Protein 2Z7B (pdb70)

B-factor: mean 30.41, std 11.19, range [10.39, 82.64]

GO terms:
  GO:0042820 vitamin B6 catabolic process (P, IDA)
  GO:0030145 manganese ion binding (F, IDA)
  GO:0047431 3-hydroxy-2-methylpyridine-4,5-dicarboxylate 4-decarboxylase activity (F, IDA)

Secondary structure (DSSP, 8-state):
----HHHHHHHHHHHHHHHHTT---S-EEEEE-TT-TTEEEEE-SS-GGG--GGGEEEEETTS--S--S---TTHHHHHHHHHH-TT--EEEEE--TTTGGGGSSSS--------GGG-S------THHHH-S-S-----SHHHHHHHHHHHTTSSEE---S-EEEEESSHHHHHHHHHHHHHHHHHHHHHHTTS---PPPHHHHHHHTT--STHHHHHHHHHHHHHHHTT--

Foldseek 3Di:
DVVLLVQLQLQLLLLLLCVVLQQAQDKWKKFQPPVDLQKIKTFAPDGSLPDDSVRIFIAGLQGDGPDPGHHDLLSLLVSLLSVVPVQWGMKIWGAGVLCNVCQADPDFQAFQPLLLLQAGTAFEQDLCVPPNDPDPPGNRDNVSSNSQSVRCPPGQKYHHPGTIMGTHNDSLVRSVSSSVSSVRSNVVVVVVVVDDGDGDDNVSSVVSSPPCPPVSVVVSVVSSVVCVVVVSD

Organism: Mesorhizobium japonicum (strain LMG 29417 / CECT 9101 / MAFF 303099) (NCBI:txid266835)

InterPro domains:
  IPR001303 Class II aldolase/adducin N-terminal [PF00596] (7-186)
  IPR001303 Class II aldolase/adducin N-terminal [SM01007] (7-190)
  IPR036409 Class II aldolase/adducin N-terminal domain superfamily [G3DSA:3.40.225.10] (1-234)
  IPR036409 Class II aldolase/adducin N-terminal domain superfamily [SSF53639] (2-223)
  IPR050197 Aldolase class II family, sugar metabolism enzymes [PTHR22789] (2-210)

Sequence (233 aa):
SFTRRKVFEELVTATKILLNEGIDTFGHISARDPEDPASFFLAQKLAPSLITVDDIQRFNLDGETSDNRPSYLERYIHSEIYKTRPDVQCVLHTHSPAVLPYCFVDTPLRPVTHGAFIGESVPVYEIRDKHGDETDLFGGSPDVCADIAESLGSQTVVLARHGVVNVGKSVREVVFRAFYLEQEAAALTAGLKIGNVKYLSPGEIKTAGKLVGAQIDRGWNHWSQRLRQAGLA

CATH classification: 3.40.225.10

Solvent-accessible surface area: 11449 Å² total

Structure (mmCIF, N/CA/C/O backbone):
data_2Z7B
#
_entry.id   2Z7B
#
_cell.length_a   71.960
_cell.length_b   71.960
_cell.length_c   90.360
_cell.angle_alpha   90.00
_cell.angle_beta   90.00
_cell.angle_gamma   90.00
#
_symmetry.space_group_name_H-M   'I 4'
#
loop_
_entity.id
_entity.type
_entity.pdbx_description
1 polymer 'Mlr6791 protein'
2 non-polymer 'MANGANESE (II) ION'
3 water water
#
loop_
_atom_site.group_PDB
_atom_site.id
_atom_site.type_symbol
_atom_site.label_atom_id
_atom_site.label_alt_id
_atom_site.label_comp_id
_atom_site.label_asym_id
_atom_site.label_entity_id
_atom_site.label_seq_id
_atom_site.pdbx_PDB_ins_code
_atom_site.Cartn_x
_atom_site.Cartn_y
_atom_site.Cartn_z
_atom_site.occupancy
_atom_site.B_iso_or_equiv
_atom_site.auth_seq_id
_atom_site.auth_comp_id
_atom_site.auth_asym_id
_atom_site.auth_atom_id
_atom_site.pdbx_PDB_model_num
ATOM 1 N N . SER A 1 34 ? 8.682 36.761 47.550 1.00 51.19 -2 SER A N 1
ATOM 2 C CA . SER A 1 34 ? 9.908 36.677 46.706 1.00 50.96 -2 SER A CA 1
ATOM 3 C C . SER A 1 34 ? 10.414 35.240 46.639 1.00 50.94 -2 SER A C 1
ATOM 4 O O . SER A 1 34 ? 10.345 34.596 45.590 1.00 49.81 -2 SER A O 1
ATOM 7 N N . PHE A 1 35 ? 10.926 34.738 47.758 1.00 50.21 -1 PHE A N 1
ATOM 8 C CA . PHE A 1 35 ? 11.426 33.370 47.800 1.00 50.61 -1 PHE A CA 1
ATOM 9 C C . PHE A 1 35 ? 10.242 32.423 47.874 1.00 51.16 -1 PHE A C 1
ATOM 10 O O . PHE A 1 35 ? 10.324 31.268 47.457 1.00 50.30 -1 PHE A O 1
ATOM 18 N N . THR A 1 36 ? 9.137 32.926 48.412 1.00 52.54 0 THR A N 1
ATOM 19 C CA . THR A 1 36 ? 7.917 32.143 48.528 1.00 54.37 0 THR A CA 1
ATOM 20 C C . THR A 1 36 ? 7.355 31.913 47.130 1.00 54.68 0 THR A C 1
ATOM 21 O O . THR A 1 36 ? 7.017 30.788 46.761 1.00 54.59 0 THR A O 1
ATOM 33 N N . ARG A 1 38 ? 8.965 32.219 44.307 1.00 51.42 2 ARG A N 1
ATOM 34 C CA . ARG A 1 38 ? 9.943 31.478 43.521 1.00 49.54 2 ARG A CA 1
ATOM 35 C C . ARG A 1 38 ? 9.786 29.978 43.751 1.00 47.71 2 ARG A C 1
ATOM 36 O O . ARG A 1 38 ? 9.903 29.182 42.820 1.00 46.30 2 ARG A O 1
ATOM 44 N N . ARG A 1 39 ? 9.519 29.602 44.998 1.00 46.49 3 ARG A N 1
ATOM 45 C CA . ARG A 1 39 ? 9.339 28.199 45.355 1.00 45.97 3 ARG A CA 1
ATOM 46 C C . ARG A 1 39 ? 8.115 27.628 44.639 1.00 44.40 3 ARG A C 1
ATOM 47 O O . ARG A 1 39 ? 8.096 26.454 44.272 1.00 44.79 3 ARG A O 1
ATOM 55 N N . LYS A 1 40 ? 7.099 28.462 44.436 1.00 42.27 4 LYS A N 1
ATOM 56 C CA . LYS A 1 40 ? 5.878 28.037 43.757 1.00 40.32 4 LYS A CA 1
ATOM 57 C C . LYS A 1 40 ? 6.171 27.686 42.298 1.00 38.58 4 LYS A C 1
ATOM 58 O O . LYS A 1 40 ? 5.629 26.719 41.759 1.00 36.51 4 LYS A O 1
ATOM 64 N N . VAL A 1 41 ? 7.031 28.474 41.662 1.00 35.43 5 VAL A N 1
ATOM 65 C CA . VAL A 1 41 ? 7.397 28.230 40.272 1.00 32.11 5 VAL A CA 1
ATOM 66 C C . VAL A 1 41 ? 8.206 26.941 40.188 1.00 30.13 5 VAL A C 1
ATOM 67 O O . VAL A 1 41 ? 8.075 26.163 39.243 1.00 27.03 5 VAL A O 1
ATOM 71 N N . PHE A 1 42 ? 9.051 26.725 41.186 1.00 27.68 6 PHE A N 1
ATOM 72 C CA . PHE A 1 42 ? 9.871 25.528 41.229 1.00 28.32 6 PHE A CA 1
ATOM 73 C C . PHE A 1 42 ? 8.978 24.305 41.398 1.00 26.91 6 PHE A C 1
ATOM 74 O O . PHE A 1 42 ? 9.152 23.292 40.720 1.00 25.77 6 PHE A O 1
ATOM 82 N N . GLU A 1 43 ? 8.009 24.411 42.299 1.00 26.07 7 GLU A N 1
ATOM 83 C CA . GLU A 1 43 ? 7.095 23.310 42.549 1.00 27.26 7 GLU A CA 1
ATOM 84 C C . GLU A 1 43 ? 6.316 22.938 41.285 1.00 26.52 7 GLU A C 1
ATOM 85 O O . GLU A 1 43 ? 6.130 21.760 40.991 1.00 24.20 7 GLU A O 1
ATOM 91 N N . GLU A 1 44 ? 5.882 23.940 40.528 1.00 26.55 8 GLU A N 1
ATOM 92 C CA . GLU A 1 44 ? 5.133 23.680 39.303 1.00 27.31 8 GLU A CA 1
ATOM 93 C C . GLU A 1 44 ? 5.984 22.948 38.259 1.00 25.70 8 GLU A C 1
ATOM 94 O O . GLU A 1 44 ? 5.487 22.073 37.544 1.00 24.83 8 GLU A O 1
ATOM 100 N N . LEU A 1 45 ? 7.265 23.298 38.168 1.00 23.16 9 LEU A N 1
ATOM 101 C CA . LEU A 1 45 ? 8.154 22.637 37.216 1.00 21.35 9 LEU A CA 1
ATOM 102 C C . LEU A 1 45 ? 8.328 21.174 37.600 1.00 20.02 9 LEU A C 1
ATOM 103 O O . LEU A 1 45 ? 8.361 20.293 36.738 1.00 17.54 9 LEU A O 1
ATOM 108 N N . VAL A 1 46 ? 8.447 20.919 38.898 1.00 18.66 10 VAL A N 1
ATOM 109 C CA . VAL A 1 46 ? 8.610 19.555 39.375 1.00 20.46 10 VAL A CA 1
ATOM 110 C C . VAL A 1 46 ? 7.330 18.781 39.079 1.00 20.07 10 VAL A C 1
ATOM 111 O O . VAL A 1 46 ? 7.371 17.649 38.607 1.00 21.09 10 VAL A O 1
ATOM 115 N N . THR A 1 47 ? 6.191 19.398 39.360 1.00 19.22 11 THR A N 1
ATOM 116 C CA . THR A 1 47 ? 4.911 18.752 39.109 1.00 18.32 11 THR A CA 1
ATOM 117 C C . THR A 1 47 ? 4.759 18.448 37.631 1.00 18.07 11 THR A C 1
ATOM 118 O O . THR A 1 47 ? 4.386 17.336 37.257 1.00 16.81 11 THR A O 1
ATOM 122 N N . ALA A 1 48 ? 5.050 19.438 36.790 1.00 15.83 12 ALA A N 1
ATOM 123 C CA . ALA A 1 48 ? 4.940 19.258 35.349 1.00 15.26 12 ALA A CA 1
ATOM 124 C C . ALA A 1 48 ? 5.812 18.079 34.908 1.00 17.39 12 ALA A C 1
ATOM 125 O O . ALA A 1 48 ? 5.397 17.263 34.088 1.00 17.87 12 ALA A O 1
ATOM 127 N N . THR A 1 49 ? 7.016 17.984 35.462 1.00 17.25 13 THR A N 1
ATOM 128 C CA . THR A 1 49 ? 7.915 16.888 35.127 1.00 17.75 13 THR A CA 1
ATOM 129 C C . THR A 1 49 ? 7.277 15.544 35.503 1.00 17.97 13 THR A C 1
ATOM 130 O O . THR A 1 49 ? 7.281 14.600 34.708 1.00 17.35 13 THR A O 1
ATOM 134 N N . LYS A 1 50 ? 6.730 15.464 36.714 1.00 17.89 14 LYS A N 1
ATOM 135 C CA . LYS A 1 50 ? 6.072 14.243 37.182 1.00 18.46 14 LYS A CA 1
ATOM 136 C C . LYS A 1 50 ? 4.887 13.874 36.291 1.00 19.61 14 LYS A C 1
ATOM 137 O O . LYS A 1 50 ? 4.692 12.705 35.954 1.00 18.10 14 LYS A O 1
ATOM 143 N N . ILE A 1 51 ? 4.078 14.870 35.938 1.00 17.35 15 ILE A N 1
ATOM 144 C CA . ILE A 1 51 ? 2.928 14.645 35.072 1.00 18.71 15 ILE A CA 1
ATOM 145 C C . ILE A 1 51 ? 3.350 14.104 33.709 1.00 18.24 15 ILE A C 1
ATOM 146 O O . ILE A 1 51 ? 2.798 13.113 33.226 1.00 15.69 15 ILE A O 1
ATOM 151 N N . LEU A 1 52 ? 4.324 14.762 33.087 1.00 15.78 16 LEU A N 1
ATOM 152 C CA . LEU A 1 52 ? 4.794 14.343 31.771 1.00 16.91 16 LEU A CA 1
ATOM 153 C C . LEU A 1 52 ? 5.371 12.935 31.792 1.00 16.18 16 LEU A C 1
ATOM 154 O O . LEU A 1 52 ? 5.234 12.189 30.826 1.00 18.75 16 LEU A O 1
ATOM 159 N N . LEU A 1 53 ? 6.021 12.574 32.892 1.00 15.70 17 LEU A N 1
ATOM 160 C CA . LEU A 1 53 ? 6.580 11.239 33.024 1.00 17.71 17 LEU A CA 1
ATOM 161 C C . LEU A 1 53 ? 5.458 10.212 33.222 1.00 17.81 17 LEU A C 1
ATOM 162 O O . LEU A 1 53 ? 5.451 9.166 32.581 1.00 19.04 17 LEU A O 1
ATOM 167 N N . ASN A 1 54 ? 4.508 10.523 34.100 1.00 17.69 18 ASN A N 1
ATOM 168 C CA . ASN A 1 54 ? 3.400 9.612 34.387 1.00 19.59 18 ASN A CA 1
ATOM 169 C C . ASN A 1 54 ? 2.459 9.429 33.195 1.00 19.76 18 ASN A C 1
ATOM 170 O O . ASN A 1 54 ? 1.859 8.369 33.031 1.00 18.06 18 ASN A O 1
ATOM 175 N N . GLU A 1 55 ? 2.332 10.459 32.368 1.00 17.97 19 GLU A N 1
ATOM 176 C CA . GLU A 1 55 ? 1.460 10.378 31.204 1.00 17.91 19 GLU A CA 1
ATOM 177 C C . GLU A 1 55 ? 2.180 9.850 29.969 1.00 19.18 19 GLU A C 1
ATOM 178 O O . GLU A 1 55 ? 1.611 9.817 28.879 1.00 20.33 19 GLU A O 1
ATOM 184 N N . GLY A 1 56 ? 3.440 9.455 30.137 1.00 18.27 20 GLY A N 1
ATOM 185 C CA . GLY A 1 56 ? 4.193 8.895 29.027 1.00 20.39 20 GLY A CA 1
ATOM 186 C C . GLY A 1 56 ? 4.640 9.856 27.943 1.00 19.67 20 GLY A C 1
ATOM 187 O O . GLY A 1 56 ? 4.901 9.451 26.812 1.00 20.05 20 GLY A O 1
ATOM 188 N N . ILE A 1 57 ? 4.731 11.132 28.278 1.00 18.62 21 ILE A N 1
ATOM 189 C CA . ILE A 1 57 ? 5.162 12.126 27.307 1.00 21.54 21 ILE A CA 1
ATOM 190 C C . ILE A 1 57 ? 6.678 12.266 27.358 1.00 24.03 21 ILE A C 1
ATOM 191 O O . ILE A 1 57 ? 7.354 12.275 26.331 1.00 23.92 21 ILE A O 1
ATOM 204 N N . ASP A 1 59 ? 10.599 11.160 28.676 1.00 35.77 23 ASP A N 1
ATOM 205 C CA . ASP A 1 59 ? 11.446 9.988 28.852 1.00 38.92 23 ASP A CA 1
ATOM 206 C C . ASP A 1 59 ? 12.590 10.350 29.795 1.00 39.18 23 ASP A C 1
ATOM 207 O O . ASP A 1 59 ? 12.585 11.421 30.398 1.00 39.03 23 ASP A O 1
ATOM 212 N N . THR A 1 60 ? 13.571 9.460 29.917 1.00 39.70 24 THR A N 1
ATOM 213 C CA . THR A 1 60 ? 14.717 9.713 30.782 1.00 41.19 24 THR A CA 1
ATOM 214 C C . THR A 1 60 ? 15.373 11.006 30.310 1.00 40.49 24 THR A C 1
ATOM 215 O O . THR A 1 60 ? 15.892 11.782 31.107 1.00 39.50 24 THR A O 1
ATOM 219 N N . PHE A 1 61 ? 15.347 11.225 29.000 1.00 41.08 25 PHE A N 1
ATOM 220 C CA . PHE A 1 61 ? 15.923 12.425 28.422 1.00 41.14 25 PHE A CA 1
ATOM 221 C C . PHE A 1 61 ? 14.812 13.361 27.996 1.00 40.27 25 PHE A C 1
ATOM 222 O O . PHE A 1 61 ? 14.052 13.078 27.070 1.00 44.12 25 PHE A O 1
ATOM 230 N N . GLY A 1 62 ? 14.727 14.478 28.700 1.00 37.56 26 GLY A N 1
ATOM 231 C CA . GLY A 1 62 ? 13.719 15.477 28.429 1.00 32.91 26 GLY A CA 1
ATOM 232 C C . GLY A 1 62 ? 13.781 16.452 29.582 1.00 29.77 26 GLY A C 1
ATOM 233 O O . GLY A 1 62 ? 14.236 16.100 30.668 1.00 28.98 26 GLY A O 1
ATOM 234 N N . HIS A 1 63 ? 13.346 17.682 29.354 1.00 28.51 27 HIS A N 1
ATOM 235 C CA . HIS A 1 63 ? 13.368 18.674 30.410 1.00 26.82 27 HIS A CA 1
ATOM 236 C C . HIS A 1 63 ? 12.476 19.860 30.100 1.00 24.46 27 HIS A C 1
ATOM 237 O O . HIS A 1 63 ? 12.248 20.201 28.942 1.00 24.23 27 HIS A O 1
ATOM 244 N N . ILE A 1 64 ? 11.956 20.477 31.152 1.00 23.88 28 ILE A N 1
ATOM 245 C CA . ILE A 1 64 ? 11.074 21.618 30.998 1.00 22.02 28 ILE A CA 1
ATOM 246 C C . ILE A 1 64 ? 11.624 22.794 31.800 1.00 22.99 28 ILE A C 1
ATOM 247 O O . ILE A 1 64 ? 12.171 22.610 32.883 1.00 22.58 28 ILE A O 1
ATOM 252 N N . SER A 1 65 ? 11.485 23.996 31.251 1.00 23.72 29 SER A N 1
ATOM 253 C CA . SER A 1 65 ? 11.976 25.201 31.909 1.00 24.32 29 SER A CA 1
ATOM 254 C C . SER A 1 65 ? 10.890 26.256 32.003 1.00 24.73 29 SER A C 1
ATOM 255 O O . SER A 1 65 ? 9.835 26.144 31.378 1.00 23.83 29 SER A O 1
ATOM 258 N N . ALA A 1 66 ? 11.163 27.296 32.784 1.00 24.72 30 ALA A N 1
ATOM 259 C CA . ALA A 1 66 ? 10.216 28.383 32.948 1.00 25.79 30 ALA A CA 1
ATOM 260 C C . ALA A 1 66 ? 10.971 29.699 33.070 1.00 26.19 30 ALA A C 1
ATOM 261 O O . ALA A 1 66 ? 11.980 29.787 33.776 1.00 23.45 30 ALA A O 1
ATOM 263 N N . ARG A 1 67 ? 10.489 30.710 32.360 1.00 28.29 31 ARG A N 1
ATOM 264 C CA . ARG A 1 67 ? 11.104 32.025 32.413 1.00 30.63 31 ARG A CA 1
ATOM 265 C C . ARG A 1 67 ? 10.795 32.587 33.798 1.00 31.87 31 ARG A C 1
ATOM 266 O O . ARG A 1 67 ? 9.660 32.488 34.273 1.00 32.75 31 ARG A O 1
ATOM 274 N N . ASP A 1 68 ? 11.801 33.156 34.453 1.00 33.53 32 ASP A N 1
ATOM 275 C CA . ASP A 1 68 ? 11.591 33.737 35.775 1.00 35.12 32 ASP A CA 1
ATOM 276 C C . ASP A 1 68 ? 10.513 34.811 35.642 1.00 35.24 32 ASP A C 1
ATOM 277 O O . ASP A 1 68 ? 10.708 35.810 34.956 1.00 35.72 32 ASP A O 1
ATOM 282 N N . PRO A 1 69 ? 9.357 34.615 36.293 1.00 37.18 33 PRO A N 1
ATOM 283 C CA . PRO A 1 69 ? 8.264 35.588 36.223 1.00 38.96 33 PRO A CA 1
ATOM 284 C C . PRO A 1 69 ? 8.613 36.927 36.868 1.00 41.39 33 PRO A C 1
ATOM 285 O O . PRO A 1 69 ? 7.865 37.897 36.750 1.00 42.11 33 PRO A O 1
ATOM 289 N N . GLU A 1 70 ? 9.753 36.968 37.547 1.00 42.80 34 GLU A N 1
ATOM 290 C CA . GLU A 1 70 ? 10.212 38.174 38.219 1.00 44.93 34 GLU A CA 1
ATOM 291 C C . GLU A 1 70 ? 11.285 38.861 37.386 1.00 45.35 34 GLU A C 1
ATOM 292 O O . GLU A 1 70 ? 11.521 40.060 37.526 1.00 45.66 34 GLU A O 1
ATOM 298 N N . ASP A 1 71 ? 11.930 38.091 36.516 1.00 44.30 35 ASP A N 1
ATOM 299 C CA . ASP A 1 71 ? 12.985 38.617 35.663 1.00 43.69 35 ASP A CA 1
ATOM 300 C C . ASP A 1 71 ? 13.075 37.877 34.330 1.00 43.14 35 ASP A C 1
ATOM 301 O O . ASP A 1 71 ? 13.591 36.761 34.261 1.00 44.24 35 ASP A O 1
ATOM 306 N N . PRO A 1 72 ? 12.575 38.499 33.251 1.00 42.31 36 PRO A N 1
ATOM 307 C CA . PRO A 1 72 ? 12.580 37.932 31.899 1.00 40.83 36 PRO A CA 1
ATOM 308 C C . PRO A 1 72 ? 13.957 37.542 31.360 1.00 40.04 36 PRO A C 1
ATOM 309 O O . PRO A 1 72 ? 14.060 36.715 30.455 1.00 40.35 36 PRO A O 1
ATOM 313 N N . ALA A 1 73 ? 15.014 38.129 31.910 1.00 37.89 37 ALA A N 1
ATOM 314 C CA . ALA A 1 73 ? 16.365 37.817 31.455 1.00 37.04 37 ALA A CA 1
ATOM 315 C C . ALA A 1 73 ? 16.855 36.503 32.046 1.00 36.87 37 ALA A C 1
ATOM 316 O O . ALA A 1 73 ? 17.973 36.064 31.764 1.00 37.09 37 ALA A O 1
ATOM 318 N N . SER A 1 74 ? 16.014 35.875 32.862 1.00 35.19 38 SER A N 1
ATOM 319 C CA . SER A 1 74 ? 16.371 34.612 33.493 1.00 34.24 38 SER A CA 1
ATOM 320 C C . SER A 1 74 ? 15.301 33.539 33.335 1.00 30.74 38 SER A C 1
ATOM 321 O O . SER A 1 74 ? 14.122 33.834 33.137 1.00 28.38 38 SER A O 1
ATOM 324 N N . PHE A 1 75 ? 15.728 32.288 33.425 1.00 29.91 39 PHE A N 1
ATOM 325 C CA . PHE A 1 75 ? 14.803 31.169 33.339 1.00 30.09 39 PHE A CA 1
ATOM 326 C C . PHE A 1 75 ? 15.308 30.054 34.245 1.00 30.06 39 PHE A C 1
ATOM 327 O O . PHE A 1 75 ? 16.489 30.013 34.598 1.00 29.55 39 PHE A O 1
ATOM 335 N N . PHE A 1 76 ? 14.404 29.157 34.624 1.00 30.48 40 PHE A N 1
ATOM 336 C CA . PHE A 1 76 ? 14.740 28.058 35.518 1.00 29.70 40 PHE A CA 1
ATOM 337 C C . PHE A 1 76 ? 14.731 26.697 34.835 1.00 30.08 40 PHE A C 1
ATOM 338 O O . PHE A 1 76 ? 13.860 26.407 34.018 1.00 30.73 40 PHE A O 1
ATOM 346 N N . LEU A 1 77 ? 15.703 25.866 35.190 1.00 28.29 41 LEU A N 1
ATOM 347 C CA . LEU A 1 77 ? 15.847 24.542 34.602 1.00 28.64 41 LEU A CA 1
ATOM 348 C C . LEU A 1 77 ? 16.612 23.639 35.563 1.00 28.73 41 LEU A C 1
ATOM 349 O O . LEU A 1 77 ? 17.609 24.052 36.161 1.00 28.74 41 LEU A O 1
ATOM 354 N N . ALA A 1 78 ? 16.147 22.402 35.704 1.00 27.02 42 ALA A N 1
ATOM 355 C CA . ALA A 1 78 ? 16.781 21.448 36.601 1.00 25.20 42 ALA A CA 1
ATOM 356 C C . ALA A 1 78 ? 18.179 21.051 36.157 1.00 27.13 42 ALA A C 1
ATOM 357 O O . ALA A 1 78 ? 18.469 20.980 34.961 1.00 25.11 42 ALA A O 1
ATOM 359 N N . GLN A 1 79 ? 19.049 20.796 37.131 1.00 28.39 43 GLN A N 1
ATOM 360 C CA . GLN A 1 79 ? 20.408 20.364 36.832 1.00 31.84 43 GLN A CA 1
ATOM 361 C C . GLN A 1 79 ? 20.314 19.016 36.122 1.00 32.32 43 GLN A C 1
ATOM 362 O O . GLN A 1 79 ? 19.288 18.335 36.196 1.00 31.43 43 GLN A O 1
ATOM 368 N N . LYS A 1 80 ? 21.386 18.633 35.443 1.00 32.78 44 LYS A N 1
ATOM 369 C CA . LYS A 1 80 ? 21.418 17.378 34.706 1.00 33.08 44 LYS A CA 1
ATOM 370 C C . LYS A 1 80 ? 21.226 16.163 35.616 1.00 32.71 44 LYS A C 1
ATOM 371 O O . LYS A 1 80 ? 22.176 15.684 36.231 1.00 34.24 44 LYS A O 1
ATOM 377 N N . LEU A 1 81 ? 19.990 15.672 35.692 1.00 31.12 45 LEU A N 1
ATOM 378 C CA . LEU A 1 81 ? 19.650 14.516 36.524 1.00 31.16 45 LEU A CA 1
ATOM 379 C C . LEU A 1 81 ? 18.502 13.719 35.913 1.00 30.78 45 LEU A C 1
ATOM 380 O O . LEU A 1 81 ? 17.845 14.177 34.976 1.00 31.21 45 LEU A O 1
ATOM 385 N N . ALA A 1 82 ? 18.262 12.524 36.450 1.00 29.57 46 ALA A N 1
ATOM 386 C CA . ALA A 1 82 ? 17.163 11.687 35.971 1.00 28.76 46 ALA A CA 1
ATOM 387 C C . ALA A 1 82 ? 15.883 12.446 36.323 1.00 28.99 46 ALA A C 1
ATOM 388 O O . ALA A 1 82 ? 15.711 12.881 37.465 1.00 28.09 46 ALA A O 1
ATOM 390 N N . PRO A 1 83 ? 14.974 12.621 35.348 1.00 27.39 47 PRO A N 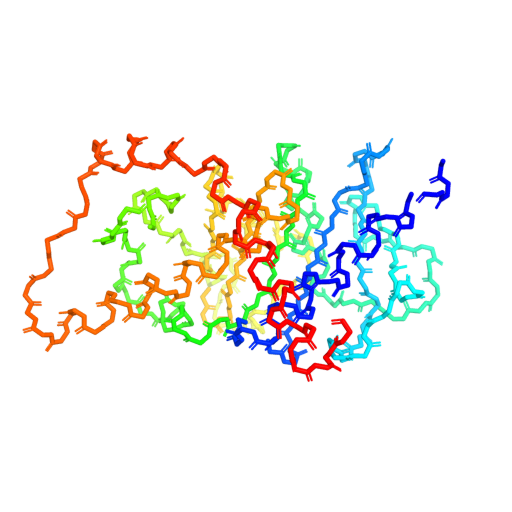1
ATOM 391 C CA . PRO A 1 83 ? 13.713 13.340 35.564 1.00 27.28 47 PRO A CA 1
ATOM 392 C C . PRO A 1 83 ? 12.939 12.886 36.800 1.00 26.03 47 PRO A C 1
ATOM 393 O O . PRO A 1 83 ? 12.382 13.703 37.528 1.00 24.89 47 PRO A O 1
ATOM 397 N N . SER A 1 84 ? 12.915 11.578 37.028 1.00 25.36 48 SER A N 1
ATOM 398 C CA . SER A 1 84 ? 12.198 11.001 38.161 1.00 23.90 48 SER A CA 1
ATOM 399 C C . SER A 1 84 ? 12.782 11.382 39.521 1.00 24.37 48 SER A C 1
ATOM 400 O O . SER A 1 84 ? 12.162 11.132 40.550 1.00 22.44 48 SER A O 1
ATOM 403 N N . LEU A 1 85 ? 13.970 11.979 39.526 1.00 24.35 49 LEU A N 1
ATOM 404 C CA . LEU A 1 85 ? 14.621 12.367 40.780 1.00 25.65 49 LEU A CA 1
ATOM 405 C C . LEU A 1 85 ? 14.664 13.878 41.028 1.00 26.38 49 LEU A C 1
ATOM 406 O O . LEU A 1 85 ? 15.164 14.328 42.059 1.00 26.26 49 LEU A O 1
ATOM 411 N N . ILE A 1 86 ? 14.130 14.658 40.095 1.00 26.26 50 ILE A N 1
ATOM 412 C CA . ILE A 1 86 ? 14.137 16.114 40.235 1.00 27.05 50 ILE A CA 1
ATOM 413 C C . ILE A 1 86 ? 13.252 16.648 41.360 1.00 26.63 50 ILE A C 1
ATOM 414 O O . ILE A 1 86 ? 12.082 16.286 41.472 1.00 25.37 50 ILE A O 1
ATOM 419 N N . THR A 1 87 ? 13.827 17.513 42.191 1.00 25.59 51 THR A N 1
ATOM 420 C CA . THR A 1 87 ? 13.097 18.136 43.289 1.00 24.77 51 THR A CA 1
ATOM 421 C C . THR A 1 87 ? 13.254 19.645 43.143 1.00 24.69 51 THR A C 1
ATOM 422 O O . THR A 1 87 ? 13.979 20.119 42.270 1.00 23.52 51 THR A O 1
ATOM 426 N N . VAL A 1 88 ? 12.578 20.401 43.995 1.00 23.70 52 VAL A N 1
ATOM 427 C CA . VAL A 1 88 ? 12.672 21.850 43.924 1.00 26.44 52 VAL A CA 1
ATOM 428 C C . VAL A 1 88 ? 14.101 22.322 44.173 1.00 25.62 52 VAL A C 1
ATOM 429 O O . VAL A 1 88 ? 14.508 23.366 43.671 1.00 27.53 52 VAL A O 1
ATOM 433 N N . ASP A 1 89 ? 14.868 21.541 44.928 1.00 26.14 53 ASP A N 1
ATOM 434 C CA . ASP A 1 89 ? 16.252 21.902 45.235 1.00 27.97 53 ASP A CA 1
ATOM 435 C C . ASP A 1 89 ? 17.226 21.611 44.098 1.00 28.67 53 ASP A C 1
ATOM 436 O O . ASP A 1 89 ? 18.430 21.837 44.232 1.00 28.06 53 ASP A O 1
ATOM 441 N N . ASP A 1 90 ? 16.706 21.115 42.980 1.00 27.66 54 ASP A N 1
ATOM 442 C CA . ASP A 1 90 ? 17.541 20.790 41.829 1.00 28.14 54 ASP A CA 1
ATOM 443 C C . ASP A 1 90 ? 17.436 21.815 40.703 1.00 26.97 54 ASP A C 1
ATOM 444 O O . ASP A 1 90 ? 18.138 21.711 39.701 1.00 28.25 54 ASP A O 1
ATOM 449 N N . ILE A 1 91 ? 16.569 22.806 40.869 1.00 26.37 55 ILE A N 1
ATOM 450 C CA . ILE A 1 91 ? 16.385 23.817 39.839 1.00 26.38 55 ILE A CA 1
ATOM 451 C C . ILE A 1 91 ? 17.510 24.855 39.819 1.00 28.19 55 ILE A C 1
ATOM 452 O O . ILE A 1 91 ? 17.901 25.388 40.859 1.00 26.64 55 ILE A O 1
ATOM 457 N N . GLN A 1 92 ? 18.019 25.138 38.626 1.00 28.77 56 GLN A N 1
ATOM 458 C CA . GLN A 1 92 ? 19.091 26.112 38.462 1.00 29.30 56 GLN A CA 1
ATOM 459 C C . GLN A 1 92 ? 18.578 27.391 37.812 1.00 31.58 56 GLN A C 1
ATOM 460 O O . GLN A 1 92 ? 17.526 27.404 37.164 1.00 28.87 56 GLN A O 1
ATOM 466 N N . ARG A 1 93 ? 19.339 28.464 37.987 1.00 32.51 57 ARG A N 1
ATOM 467 C CA . ARG A 1 93 ? 19.003 29.757 37.409 1.00 34.66 57 ARG A CA 1
ATOM 468 C C . ARG A 1 93 ? 19.953 30.013 36.246 1.00 34.66 57 ARG A C 1
ATOM 469 O O . ARG A 1 93 ? 21.172 29.942 36.409 1.00 32.78 57 ARG A O 1
ATOM 477 N N . PHE A 1 94 ? 19.390 30.306 35.076 1.00 34.26 58 PHE A N 1
ATOM 478 C CA . PHE A 1 94 ? 20.182 30.576 33.877 1.00 35.55 58 PHE A CA 1
ATOM 479 C C . PHE A 1 94 ? 19.866 31.955 33.306 1.00 35.79 58 PHE A C 1
ATOM 480 O O . PHE A 1 94 ? 18.778 32.491 33.518 1.00 36.30 58 PHE A O 1
ATOM 488 N N . ASN A 1 95 ? 20.826 32.525 32.582 1.00 38.49 59 ASN A N 1
ATOM 489 C CA . ASN A 1 95 ? 20.627 33.820 31.940 1.00 40.81 59 ASN A CA 1
ATOM 490 C C . ASN A 1 95 ? 20.217 33.501 30.505 1.00 42.18 59 ASN A C 1
ATOM 491 O O . ASN A 1 95 ? 20.174 32.330 30.126 1.00 41.99 59 ASN A O 1
ATOM 496 N N . LEU A 1 96 ? 19.911 34.518 29.706 1.00 42.79 60 LEU A N 1
ATOM 497 C CA . LEU A 1 96 ? 19.510 34.268 28.325 1.00 44.91 60 LEU A CA 1
ATOM 498 C C . LEU A 1 96 ? 20.658 33.779 27.449 1.00 45.55 60 LEU A C 1
ATOM 499 O O . LEU A 1 96 ? 20.494 33.585 26.247 1.00 47.07 60 LEU A O 1
ATOM 504 N N . ASP A 1 97 ? 21.820 33.576 28.057 1.00 46.37 61 ASP A N 1
ATOM 505 C CA . ASP A 1 97 ? 22.985 33.083 27.333 1.00 46.64 61 ASP A CA 1
ATOM 506 C C . ASP A 1 97 ? 23.181 31.613 27.683 1.00 46.53 61 ASP A C 1
ATOM 507 O O . ASP A 1 97 ? 24.112 30.965 27.204 1.00 45.91 61 ASP A O 1
ATOM 512 N N . GLY A 1 98 ? 22.293 31.100 28.529 1.00 45.90 62 GLY A N 1
ATOM 513 C CA . GLY A 1 98 ? 22.361 29.708 28.935 1.00 45.82 62 GLY A CA 1
ATOM 514 C C . GLY A 1 98 ? 23.465 29.395 29.925 1.00 45.90 62 GLY A C 1
ATOM 515 O O . GLY A 1 98 ? 23.997 28.285 29.932 1.00 45.35 62 GLY A O 1
ATOM 516 N N . GLU A 1 99 ? 23.815 30.363 30.766 1.00 46.27 63 GLU A N 1
ATOM 517 C CA . GLU A 1 99 ? 24.866 30.153 31.756 1.00 47.27 63 GLU A CA 1
ATOM 518 C C . GLU A 1 99 ? 24.347 30.353 33.174 1.00 46.02 63 GLU A C 1
ATOM 519 O O . GLU A 1 99 ? 23.476 31.187 33.415 1.00 44.84 63 GLU A O 1
ATOM 525 N N . THR A 1 100 ? 24.898 29.586 34.111 1.00 46.53 64 THR A N 1
ATOM 526 C CA . THR A 1 100 ? 24.480 29.661 35.507 1.00 46.32 64 THR A CA 1
ATOM 527 C C . THR A 1 100 ? 25.649 29.742 36.480 1.00 45.86 64 THR A C 1
ATOM 528 O O . THR A 1 100 ? 26.740 29.246 36.200 1.00 46.60 64 THR A O 1
ATOM 532 N N . SER A 1 101 ? 25.403 30.367 37.629 1.00 45.93 65 SER A N 1
ATOM 533 C CA . SER A 1 101 ? 26.411 30.497 38.673 1.00 44.94 65 SER A CA 1
ATOM 534 C C . SER A 1 101 ? 26.438 29.192 39.458 1.00 45.53 65 SER A C 1
ATOM 535 O O . SER A 1 101 ? 27.395 28.902 40.179 1.00 45.25 65 SER A O 1
ATOM 538 N N . ASP A 1 102 ? 25.374 28.407 39.308 1.00 45.01 66 ASP A N 1
ATOM 539 C CA . ASP A 1 102 ? 25.264 27.125 39.990 1.00 44.65 66 ASP A CA 1
ATOM 540 C C . ASP A 1 102 ? 26.462 26.267 39.604 1.00 45.16 66 ASP A C 1
ATOM 541 O O . ASP A 1 102 ? 26.813 26.173 38.430 1.00 45.40 66 ASP A O 1
ATOM 546 N N . ASN A 1 103 ? 27.081 25.638 40.596 1.00 44.61 67 ASN A N 1
ATOM 547 C CA . ASN A 1 103 ? 28.255 24.804 40.372 1.00 44.86 67 ASN A CA 1
ATOM 548 C C . ASN A 1 103 ? 27.921 23.395 39.897 1.00 43.30 67 ASN A C 1
ATOM 549 O O . ASN A 1 103 ? 28.814 22.631 39.525 1.00 42.86 67 ASN A O 1
ATOM 554 N N . ARG A 1 104 ? 26.640 23.047 39.910 1.00 40.61 68 ARG A N 1
ATOM 555 C CA . ARG A 1 104 ? 26.219 21.715 39.497 1.00 39.43 68 ARG A CA 1
ATOM 556 C C . ARG A 1 104 ? 26.079 21.570 37.985 1.00 39.30 68 ARG A C 1
ATOM 557 O O . ARG A 1 104 ? 25.807 22.541 37.282 1.00 39.45 68 ARG A O 1
ATOM 565 N N . PRO A 1 105 ? 26.273 20.346 37.466 1.00 40.52 69 PRO A N 1
ATOM 566 C CA . PRO A 1 105 ? 26.170 20.059 36.030 1.00 42.08 69 PRO A CA 1
ATOM 567 C C . PRO A 1 105 ? 24.799 20.444 35.472 1.00 42.89 69 PRO A C 1
ATOM 568 O O . PRO A 1 105 ? 23.776 20.259 36.133 1.00 43.53 69 PRO A O 1
ATOM 572 N N . SER A 1 106 ? 24.783 20.975 34.254 1.00 43.21 70 SER A N 1
ATOM 573 C CA . SER A 1 106 ? 23.537 21.386 33.616 1.00 43.66 70 SER A CA 1
ATOM 574 C C . SER A 1 106 ? 23.281 20.590 32.345 1.00 43.73 70 SER A C 1
ATOM 575 O O . SER A 1 106 ? 24.171 19.906 31.832 1.00 43.58 70 SER A O 1
ATOM 578 N N . TYR A 1 107 ? 22.056 20.680 31.839 1.00 43.48 71 TYR A N 1
ATOM 579 C CA . TYR A 1 107 ? 21.701 19.980 30.618 1.00 42.77 71 TYR A CA 1
ATOM 580 C C . TYR A 1 107 ? 22.451 20.624 29.455 1.00 42.53 71 TYR A C 1
ATOM 581 O O . TYR A 1 107 ? 22.579 21.847 29.378 1.00 41.51 71 TYR A O 1
ATOM 590 N N . LEU A 1 108 ? 22.953 19.790 28.555 1.00 42.82 72 LEU A N 1
ATOM 591 C CA . LEU A 1 108 ? 23.700 20.266 27.400 1.00 42.05 72 LEU A CA 1
ATOM 592 C C . LEU A 1 108 ? 22.791 21.016 26.432 1.00 41.46 72 LEU A C 1
ATOM 593 O O . LEU A 1 108 ? 23.229 21.928 25.730 1.00 40.53 72 LEU A O 1
ATOM 598 N N . GLU A 1 109 ? 21.518 20.633 26.411 1.00 39.38 73 GLU A N 1
ATOM 599 C CA . GLU A 1 109 ? 20.544 21.244 25.520 1.00 38.10 73 GLU A CA 1
ATOM 600 C C . GLU A 1 109 ? 19.816 22.428 26.148 1.00 36.69 73 GLU A C 1
ATOM 601 O O . GLU A 1 109 ? 18.724 22.801 25.717 1.00 34.70 73 GLU A O 1
ATOM 607 N N . ARG A 1 110 ? 20.427 23.022 27.168 1.00 35.58 74 ARG A N 1
ATOM 608 C CA . ARG A 1 110 ? 19.834 24.171 27.837 1.00 34.62 74 ARG A CA 1
ATOM 609 C C . ARG A 1 110 ? 19.736 25.346 26.869 1.00 32.69 74 ARG A C 1
ATOM 610 O O . ARG A 1 110 ? 18.898 26.231 27.027 1.00 30.89 74 ARG A O 1
ATOM 618 N N . TYR A 1 111 ? 20.600 25.337 25.860 1.00 32.61 75 TYR A N 1
ATOM 619 C CA . TYR A 1 111 ? 20.632 26.396 24.861 1.00 31.80 75 TYR A CA 1
ATOM 620 C C . TYR A 1 111 ? 19.354 26.419 24.028 1.00 29.91 75 TYR A C 1
ATOM 621 O O . TYR A 1 111 ? 19.014 27.435 23.425 1.00 31.24 75 TYR A O 1
ATOM 630 N N . ILE A 1 112 ? 18.645 25.295 23.999 1.00 28.97 76 ILE A N 1
ATOM 631 C CA . ILE A 1 112 ? 17.394 25.217 23.258 1.00 27.35 76 ILE A CA 1
ATOM 632 C C . ILE A 1 112 ? 16.403 26.150 23.932 1.00 26.39 76 ILE A C 1
ATOM 633 O O . ILE A 1 112 ? 15.645 26.859 23.277 1.00 26.24 76 ILE A O 1
ATOM 638 N N . HIS A 1 113 ? 16.414 26.146 25.259 1.00 25.40 77 HIS A N 1
ATOM 639 C CA . HIS A 1 113 ? 15.497 26.984 26.015 1.00 25.99 77 HIS A CA 1
ATOM 640 C C . HIS A 1 113 ? 15.861 28.469 25.939 1.00 25.57 77 HIS A C 1
ATOM 641 O O . HIS A 1 113 ? 15.019 29.305 25.626 1.00 26.49 77 HIS A O 1
ATOM 648 N N . SER A 1 114 ? 17.118 28.789 26.216 1.00 28.72 78 SER A N 1
ATOM 649 C CA . SER A 1 114 ? 17.572 30.177 26.199 1.00 30.54 78 SER A CA 1
ATOM 650 C C . SER A 1 114 ? 17.325 30.870 24.869 1.00 32.06 78 SER A C 1
ATOM 651 O O . SER A 1 114 ? 16.701 31.930 24.819 1.00 33.89 78 SER A O 1
ATOM 654 N N . GLU A 1 115 ? 17.803 30.261 23.790 1.00 32.56 79 GLU A N 1
ATOM 655 C CA . GLU A 1 115 ? 17.643 30.848 22.469 1.00 31.81 79 GLU A CA 1
ATOM 656 C C . GLU A 1 115 ? 16.192 31.135 22.110 1.00 30.51 79 GLU A C 1
ATOM 657 O O . GLU A 1 115 ? 15.905 32.100 21.407 1.00 30.04 79 GLU A O 1
ATOM 663 N N . ILE A 1 116 ? 15.274 30.306 22.592 1.00 30.03 80 ILE A N 1
ATOM 664 C CA . ILE A 1 116 ? 13.861 30.515 22.303 1.00 29.73 80 ILE A CA 1
ATOM 665 C C . ILE A 1 116 ? 13.273 31.646 23.140 1.00 29.68 80 ILE A C 1
ATOM 666 O O . ILE A 1 116 ? 12.452 32.422 22.653 1.00 31.38 80 ILE A O 1
ATOM 671 N N . TYR A 1 117 ? 13.690 31.742 24.399 1.00 31.00 81 TYR A N 1
ATOM 672 C CA . TYR A 1 117 ? 13.179 32.793 25.278 1.00 31.11 81 TYR A CA 1
ATOM 673 C C . TYR A 1 117 ? 13.564 34.191 24.802 1.00 31.69 81 TYR A C 1
ATOM 674 O O . TYR A 1 117 ? 12.788 35.139 24.939 1.00 31.11 81 TYR A O 1
ATOM 683 N N . LYS A 1 118 ? 14.763 34.321 24.248 1.00 33.70 82 LYS A N 1
ATOM 684 C CA . LYS A 1 118 ? 15.220 35.621 23.770 1.00 35.70 82 LYS A CA 1
ATOM 685 C C . LYS A 1 118 ? 14.575 35.995 22.441 1.00 35.55 82 LYS A C 1
ATOM 686 O O . LYS A 1 118 ? 14.410 37.175 22.138 1.00 35.46 82 LYS A O 1
ATOM 692 N N . THR A 1 119 ? 14.210 34.988 21.655 1.00 35.84 83 THR A N 1
ATOM 693 C CA . THR A 1 119 ? 13.578 35.210 20.358 1.00 35.74 83 THR A CA 1
ATOM 694 C C . THR A 1 119 ? 12.067 35.317 20.496 1.00 34.68 83 THR A C 1
ATOM 695 O O . THR A 1 119 ? 11.408 35.947 19.677 1.00 33.42 83 THR A O 1
ATOM 699 N N . ARG A 1 120 ? 11.522 34.694 21.535 1.00 33.97 84 ARG A N 1
ATOM 700 C CA . ARG A 1 120 ? 10.083 34.707 21.767 1.00 33.05 84 ARG A CA 1
ATOM 701 C C . ARG A 1 120 ? 9.737 35.224 23.161 1.00 34.45 84 ARG A C 1
ATOM 702 O O . ARG A 1 120 ? 9.583 34.446 24.103 1.00 32.30 84 ARG A O 1
ATOM 710 N N . PRO A 1 121 ? 9.610 36.555 23.307 1.00 35.65 85 PRO A N 1
ATOM 711 C CA . PRO A 1 121 ? 9.281 37.192 24.587 1.00 35.65 85 PRO A CA 1
ATOM 712 C C . PRO A 1 121 ? 7.954 36.702 25.172 1.00 35.09 85 PRO A C 1
ATOM 713 O O . PRO A 1 121 ? 7.767 36.702 26.388 1.00 35.04 85 PRO A O 1
ATOM 717 N N . ASP A 1 122 ? 7.042 36.288 24.297 1.00 35.31 86 ASP A N 1
ATOM 718 C CA . ASP A 1 122 ? 5.727 35.801 24.711 1.00 33.70 86 ASP A CA 1
ATOM 719 C C . ASP A 1 122 ? 5.779 34.426 25.378 1.00 32.25 86 ASP A C 1
ATOM 720 O O . ASP A 1 122 ? 4.883 34.068 26.144 1.00 32.65 86 ASP A O 1
ATOM 725 N N . VAL A 1 123 ? 6.822 33.661 25.073 1.00 32.02 87 VAL A N 1
ATOM 726 C CA . VAL A 1 123 ? 6.997 32.320 25.633 1.00 29.29 87 VAL A CA 1
ATOM 727 C C . VAL A 1 123 ? 7.491 32.392 27.077 1.00 28.82 87 VAL A C 1
ATOM 728 O O . VAL A 1 123 ? 8.430 33.123 27.380 1.00 28.17 87 VAL A O 1
ATOM 732 N N . GLN A 1 124 ? 6.845 31.637 27.963 1.00 26.73 88 GLN A N 1
ATOM 733 C CA . GLN A 1 124 ? 7.210 31.619 29.378 1.00 27.64 88 GLN A CA 1
ATOM 734 C C . GLN A 1 124 ? 7.661 30.228 29.823 1.00 26.17 88 GLN A C 1
ATOM 735 O O . GLN A 1 124 ? 8.130 30.042 30.947 1.00 26.58 88 GLN A O 1
ATOM 741 N N . CYS A 1 125 ? 7.513 29.254 28.935 1.00 24.99 89 CYS A N 1
ATOM 742 C CA . CYS A 1 125 ? 7.893 27.881 29.240 1.00 22.51 89 CYS A CA 1
ATOM 743 C C . CYS A 1 125 ? 8.279 27.151 27.962 1.00 21.85 89 CYS A C 1
ATOM 744 O O . CYS A 1 125 ? 7.658 27.346 26.915 1.00 19.68 89 CYS A O 1
ATOM 747 N N . VAL A 1 126 ? 9.322 26.332 28.061 1.00 20.62 90 VAL A N 1
ATOM 748 C CA . VAL A 1 126 ? 9.819 25.546 26.946 1.00 19.45 90 VAL A CA 1
ATOM 749 C C . VAL A 1 126 ? 10.034 24.108 27.410 1.00 19.86 90 VAL A C 1
ATOM 750 O O . VAL A 1 126 ? 10.624 23.866 28.468 1.00 19.97 90 VAL A O 1
ATOM 754 N N . LEU A 1 127 ? 9.554 23.160 26.612 1.00 19.45 91 LEU A N 1
ATOM 755 C CA . LEU A 1 127 ? 9.687 21.736 26.927 1.00 18.32 91 LEU A CA 1
ATOM 756 C C . LEU A 1 127 ? 10.318 20.960 25.778 1.00 17.92 91 LEU A C 1
ATOM 757 O O . LEU A 1 127 ? 9.962 21.145 24.615 1.00 18.56 91 LEU A O 1
ATOM 762 N N . HIS A 1 128 ? 11.259 20.091 26.112 1.00 19.59 92 HIS A N 1
ATOM 763 C CA . HIS A 1 128 ? 11.917 19.266 25.119 1.00 19.78 92 HIS A CA 1
ATOM 764 C C . HIS A 1 128 ? 11.731 17.807 25.527 1.00 19.72 92 HIS A C 1
ATOM 765 O O . HIS A 1 128 ? 11.963 17.457 26.679 1.00 19.88 92 HIS A O 1
ATOM 772 N N . THR A 1 129 ? 11.298 16.973 24.583 1.00 18.27 93 THR A N 1
ATOM 773 C CA . THR A 1 129 ? 11.083 15.549 24.834 1.00 17.80 93 THR A CA 1
ATOM 774 C C . THR A 1 129 ? 11.261 14.761 23.540 1.00 19.28 93 THR A C 1
ATOM 775 O O . THR A 1 129 ? 11.529 15.321 22.471 1.00 19.91 93 THR A O 1
ATOM 779 N N . HIS A 1 130 ? 11.103 13.448 23.654 1.00 18.77 94 HIS A N 1
ATOM 780 C CA . HIS A 1 130 ? 11.186 12.560 22.504 1.00 20.81 94 HIS A CA 1
ATOM 781 C C . HIS A 1 130 ? 9.847 11.829 22.504 1.00 21.55 94 HIS A C 1
ATOM 782 O O . HIS A 1 130 ? 9.792 10.612 22.325 1.00 22.50 94 HIS A O 1
ATOM 789 N N . SER A 1 131 ? 8.778 12.595 22.728 1.00 20.68 95 SER A N 1
ATOM 790 C CA . SER A 1 131 ? 7.402 12.091 22.790 1.00 19.71 95 SER A CA 1
ATOM 791 C C . SER A 1 131 ? 7.188 11.012 21.725 1.00 18.62 95 SER A C 1
ATOM 792 O O . SER A 1 131 ? 7.222 11.300 20.533 1.00 17.23 95 SER A O 1
ATOM 795 N N . PRO A 1 132 ? 6.957 9.758 22.158 1.00 18.74 96 PRO A N 1
ATOM 796 C CA . PRO A 1 132 ? 6.739 8.544 21.361 1.00 18.13 96 PRO A CA 1
ATOM 7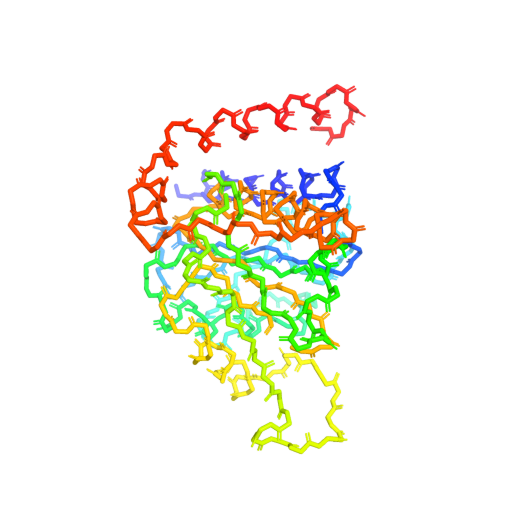97 C C . PRO A 1 132 ? 5.969 8.660 20.055 1.00 15.74 96 PRO A C 1
ATOM 798 O O . PRO A 1 132 ? 6.519 8.400 18.985 1.00 15.92 96 PRO A O 1
ATOM 802 N N . ALA A 1 133 ? 4.693 9.029 20.144 1.00 12.57 97 ALA A N 1
ATOM 803 C CA . ALA A 1 133 ? 3.837 9.146 18.962 1.00 14.24 97 ALA A CA 1
ATOM 804 C C . ALA A 1 133 ? 4.284 10.241 18.002 1.00 13.92 97 ALA A C 1
ATOM 805 O O . ALA A 1 133 ? 4.114 10.127 16.786 1.00 13.12 97 ALA A O 1
ATOM 807 N N . VAL A 1 134 ? 4.846 11.311 18.556 1.00 15.26 98 VAL A N 1
ATOM 808 C CA . VAL A 1 134 ? 5.298 12.429 17.745 1.00 15.71 98 VAL A CA 1
ATOM 809 C C . VAL A 1 134 ? 6.638 12.147 17.061 1.00 15.33 98 VAL A C 1
ATOM 810 O O . VAL A 1 134 ? 6.882 12.562 15.928 1.00 16.33 98 VAL A O 1
ATOM 814 N N . LEU A 1 135 ? 7.503 11.434 17.768 1.00 17.57 99 LEU A N 1
ATOM 815 C CA . LEU A 1 135 ? 8.834 11.117 17.275 1.00 17.60 99 LEU A CA 1
ATOM 816 C C . LEU A 1 135 ? 8.968 10.756 15.789 1.00 17.75 99 LEU A C 1
ATOM 817 O O . LEU A 1 135 ? 9.843 11.295 15.101 1.00 15.72 99 LEU A O 1
ATOM 822 N N . PRO A 1 136 ? 8.115 9.848 15.266 1.00 17.38 100 PRO A N 1
ATOM 823 C CA . PRO A 1 136 ? 8.214 9.473 13.845 1.00 17.09 100 PRO A CA 1
ATOM 824 C C . PRO A 1 136 ? 8.136 10.662 12.874 1.00 17.26 100 PRO A C 1
ATOM 825 O O . PRO A 1 136 ? 8.765 10.656 11.818 1.00 14.73 100 PRO A O 1
ATOM 829 N N . TYR A 1 137 ? 7.357 11.673 13.235 1.00 17.54 101 TYR A N 1
ATOM 830 C CA . TYR A 1 137 ? 7.203 12.855 12.391 1.00 16.33 101 TYR A CA 1
ATOM 831 C C . TYR A 1 137 ? 8.510 13.647 12.298 1.00 17.46 101 TYR A C 1
ATOM 832 O O . TYR A 1 137 ? 8.655 14.530 11.443 1.00 17.70 101 TYR A O 1
ATOM 841 N N . CYS A 1 138 ? 9.456 13.318 13.175 1.00 16.90 102 CYS A N 1
ATOM 842 C CA . CYS A 1 138 ? 10.769 13.955 13.175 1.00 18.17 102 CYS A CA 1
ATOM 843 C C . CYS A 1 138 ? 11.645 13.374 12.068 1.00 17.03 102 CYS A C 1
ATOM 844 O O . CYS A 1 138 ? 12.691 13.931 11.759 1.00 14.87 102 CYS A O 1
ATOM 847 N N . PHE A 1 139 ? 11.247 12.245 11.486 1.00 16.10 103 PHE A N 1
ATOM 848 C CA . PHE A 1 139 ? 12.061 11.682 10.419 1.00 16.88 103 PHE A CA 1
ATOM 849 C C . PHE A 1 139 ? 11.351 11.178 9.163 1.00 17.14 103 PHE A C 1
ATOM 850 O O . PHE A 1 139 ? 11.908 10.373 8.419 1.00 19.34 103 PHE A O 1
ATOM 858 N N . VAL A 1 140 ? 10.134 11.662 8.917 1.00 17.39 104 VAL A N 1
ATOM 859 C CA . VAL A 1 140 ? 9.392 11.289 7.709 1.00 18.29 104 VAL A CA 1
ATOM 860 C C . VAL A 1 140 ? 8.918 12.555 7.002 1.00 19.61 104 VAL A C 1
ATOM 861 O O . VAL A 1 140 ? 8.840 13.623 7.620 1.00 19.73 104 VAL A O 1
ATOM 865 N N . ASP A 1 141 ? 8.594 12.444 5.715 1.00 19.60 105 ASP A N 1
ATOM 866 C CA . ASP A 1 141 ? 8.153 13.615 4.968 1.00 20.85 105 ASP A CA 1
ATOM 867 C C . ASP A 1 141 ? 6.754 14.095 5.359 1.00 21.55 105 ASP A C 1
ATOM 868 O O . ASP A 1 141 ? 6.474 15.302 5.367 1.00 19.24 105 ASP A O 1
ATOM 873 N N . THR A 1 142 ? 5.893 13.154 5.726 1.00 18.14 106 THR A N 1
ATOM 874 C CA . THR A 1 142 ? 4.525 13.476 6.126 1.00 17.22 106 THR A CA 1
ATOM 875 C C . THR A 1 142 ? 4.464 14.511 7.246 1.00 16.18 106 THR A C 1
ATOM 876 O O . THR A 1 142 ? 4.980 14.291 8.338 1.00 17.33 106 THR A O 1
ATOM 880 N N . PRO A 1 143 ? 3.815 15.657 6.990 1.00 18.06 107 PRO A N 1
ATOM 881 C CA . PRO A 1 143 ? 3.709 16.705 8.007 1.00 17.24 107 PRO A CA 1
ATOM 882 C C . PRO A 1 143 ? 2.673 16.402 9.089 1.00 17.74 107 PRO A C 1
ATOM 883 O O . PRO A 1 143 ? 1.658 15.744 8.831 1.00 17.32 107 PRO A O 1
ATOM 887 N N . LEU A 1 144 ? 2.942 16.862 10.306 1.00 14.78 108 LEU A N 1
ATOM 888 C CA . LEU A 1 144 ? 2.006 16.656 11.401 1.00 17.47 108 LEU A CA 1
ATOM 889 C C . LEU A 1 144 ? 1.026 17.824 11.361 1.00 17.08 108 LEU A C 1
ATOM 890 O O . LEU A 1 144 ? 1.374 18.957 11.715 1.00 15.79 108 LEU A O 1
ATOM 895 N N . ARG A 1 145 ? -0.185 17.539 10.891 1.00 17.25 109 ARG A N 1
ATOM 896 C CA . ARG A 1 145 ? -1.251 18.531 10.765 1.00 19.56 109 ARG A CA 1
ATOM 897 C C . ARG A 1 145 ? -2.422 18.187 11.694 1.00 20.09 109 ARG A C 1
ATOM 898 O O . ARG A 1 145 ? -2.662 17.011 11.996 1.00 20.76 109 ARG A O 1
ATOM 906 N N . PRO A 1 146 ? -3.165 19.207 12.159 1.00 18.33 110 PRO A N 1
ATOM 907 C CA . PRO A 1 146 ? -4.310 18.996 13.054 1.00 19.79 110 PRO A CA 1
ATOM 908 C C . PRO A 1 146 ? -5.412 18.147 12.417 1.00 19.12 110 PRO A C 1
ATOM 909 O O . PRO A 1 146 ? -5.775 18.364 11.257 1.00 18.96 110 PRO A O 1
ATOM 913 N N . VAL A 1 147 ? -5.927 17.181 13.177 1.00 19.96 111 VAL A N 1
ATOM 914 C CA . VAL A 1 147 ? -7.000 16.308 12.712 1.00 17.18 111 VAL A CA 1
ATOM 915 C C . VAL A 1 147 ? -8.208 16.328 13.649 1.00 17.28 111 VAL A C 1
ATOM 916 O O . VAL A 1 147 ? -9.271 15.811 13.307 1.00 16.90 111 VAL A O 1
ATOM 920 N N . THR A 1 148 ? -8.036 16.903 14.839 1.00 19.14 112 THR A N 1
ATOM 921 C CA . THR A 1 148 ? -9.143 17.053 15.787 1.00 18.22 112 THR A CA 1
ATOM 922 C C . THR A 1 148 ? -8.999 18.448 16.399 1.00 19.84 112 THR A C 1
ATOM 923 O O . THR A 1 148 ? -7.935 19.071 16.311 1.00 18.77 112 THR A O 1
ATOM 927 N N . HIS A 1 149 ? -10.064 18.930 17.024 1.00 20.72 113 HIS A N 1
ATOM 928 C CA . HIS A 1 149 ? -10.049 20.248 17.641 1.00 24.44 113 HIS A CA 1
ATOM 929 C C . HIS A 1 149 ? -8.958 20.370 18.707 1.00 24.41 113 HIS A C 1
ATOM 930 O O . HIS A 1 149 ? -8.409 21.450 18.917 1.00 24.84 113 HIS A O 1
ATOM 945 N N . GLY A 1 151 ? -6.032 19.460 18.534 1.00 23.75 115 GLY A N 1
ATOM 946 C CA . GLY A 1 151 ? -4.729 19.704 17.946 1.00 22.89 115 GLY A CA 1
ATOM 947 C C . GLY A 1 151 ? -4.624 21.043 17.232 1.00 21.45 115 GLY A C 1
ATOM 948 O O . GLY A 1 151 ? -3.567 21.395 16.709 1.00 21.74 115 GLY A O 1
ATOM 949 N N . ALA A 1 152 ? -5.720 21.793 17.225 1.00 21.48 116 ALA A N 1
ATOM 950 C CA . ALA A 1 152 ? -5.775 23.094 16.559 1.00 21.17 116 ALA A CA 1
ATOM 951 C C . ALA A 1 152 ? -4.632 24.046 16.914 1.00 22.03 116 ALA A C 1
ATOM 952 O O . ALA A 1 152 ? -4.210 24.848 16.079 1.00 24.89 116 ALA A O 1
ATOM 954 N N . PHE A 1 153 ? -4.126 23.963 18.140 1.00 22.78 117 PHE A N 1
ATOM 955 C CA . PHE A 1 153 ? -3.037 24.842 18.570 1.00 21.82 117 PHE A CA 1
ATOM 956 C C . PHE A 1 153 ? -1.766 24.674 17.740 1.00 22.04 117 PHE A C 1
ATOM 957 O O . PHE A 1 153 ? -0.871 25.518 17.778 1.00 21.19 117 PHE A O 1
ATOM 965 N N . ILE A 1 154 ? -1.681 23.576 16.997 1.00 22.53 118 ILE A N 1
ATOM 966 C CA . ILE A 1 154 ? -0.520 23.308 16.153 1.00 19.85 118 ILE A CA 1
ATOM 967 C C . ILE A 1 154 ? -0.367 24.332 15.027 1.00 20.88 118 ILE A C 1
ATOM 968 O O . ILE A 1 154 ? 0.743 24.713 14.661 1.00 20.34 118 ILE A O 1
ATOM 973 N N . GLY A 1 155 ? -1.490 24.774 14.480 1.00 21.93 119 GLY A N 1
ATOM 974 C CA . GLY A 1 155 ? -1.435 25.698 13.363 1.00 23.11 119 GLY A CA 1
ATOM 975 C C . GLY A 1 155 ? -1.525 24.828 12.119 1.00 21.95 119 GLY A C 1
ATOM 976 O O . GLY A 1 155 ? -1.989 23.684 12.201 1.00 21.34 119 GLY A O 1
ATOM 977 N N . GLU A 1 156 ? -1.078 25.340 10.978 1.00 22.34 120 GLU A N 1
ATOM 978 C CA . GLU A 1 156 ? -1.132 24.584 9.726 1.00 24.44 120 GLU A CA 1
ATOM 979 C C . GLU A 1 156 ? -0.455 23.217 9.860 1.00 24.28 120 GLU A C 1
ATOM 980 O O . GLU A 1 156 ? -1.018 22.187 9.487 1.00 24.35 120 GLU A O 1
ATOM 986 N N . SER A 1 157 ? 0.765 23.221 10.383 1.00 23.98 121 SER A N 1
ATOM 987 C CA . SER A 1 157 ? 1.535 21.997 10.580 1.00 23.40 121 SER A CA 1
ATOM 988 C C . SER A 1 157 ? 2.720 22.315 11.479 1.00 22.52 121 SER A C 1
ATOM 989 O O . SER A 1 157 ? 3.083 23.484 11.652 1.00 20.99 121 SER A O 1
ATOM 992 N N . VAL A 1 158 ? 3.313 21.285 12.066 1.00 19.82 122 VAL A N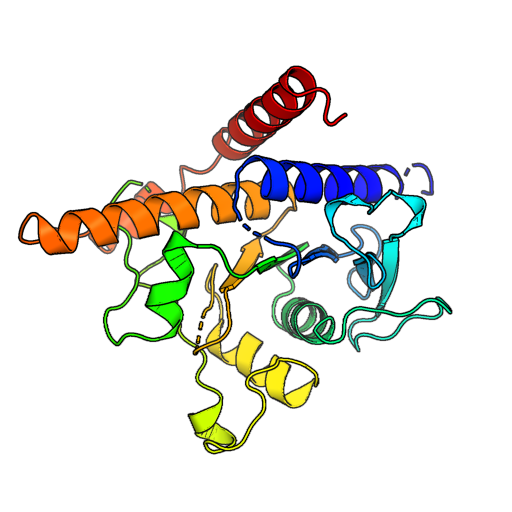 1
ATOM 993 C CA . VAL A 1 158 ? 4.464 21.496 12.936 1.00 19.66 122 VAL A CA 1
ATOM 994 C C . VAL A 1 158 ? 5.717 21.671 12.092 1.00 20.62 122 VAL A C 1
ATOM 995 O O . VAL A 1 158 ? 6.065 20.803 11.289 1.00 21.86 122 VAL A O 1
ATOM 999 N N . PRO A 1 159 ? 6.417 22.806 12.256 1.00 21.52 123 PRO A N 1
ATOM 1000 C CA . PRO A 1 159 ? 7.634 23.037 11.474 1.00 21.89 123 PRO A CA 1
ATOM 1001 C C . PRO A 1 159 ? 8.718 22.038 11.841 1.00 20.43 123 PRO A C 1
ATOM 1002 O O . PRO A 1 159 ? 8.782 21.585 12.983 1.00 20.47 123 PRO A O 1
ATOM 1006 N N . VAL A 1 160 ? 9.565 21.700 10.872 1.00 19.91 124 VAL A N 1
ATOM 1007 C CA . VAL A 1 160 ? 10.653 20.756 11.102 1.00 19.46 124 VAL A CA 1
ATOM 1008 C C . VAL A 1 160 ? 12.020 21.406 10.902 1.00 21.70 124 VAL A C 1
ATOM 1009 O O . VAL A 1 160 ? 12.343 21.868 9.808 1.00 23.25 124 VAL A O 1
ATOM 1013 N N . TYR A 1 161 ? 12.814 21.444 11.967 1.00 21.48 125 TYR A N 1
ATOM 1014 C CA . TYR A 1 161 ? 14.161 22.001 11.897 1.00 22.92 125 TYR A CA 1
ATOM 1015 C C . TYR A 1 161 ? 15.104 20.916 11.390 1.00 20.91 125 TYR A C 1
ATOM 1016 O O . TYR A 1 161 ? 15.192 19.842 11.979 1.00 22.53 125 TYR A O 1
ATOM 1025 N N . GLU A 1 162 ? 15.807 21.207 10.299 1.00 21.33 126 GLU A N 1
ATOM 1026 C CA . GLU A 1 162 ? 16.740 20.263 9.696 1.00 20.05 126 GLU A CA 1
ATOM 1027 C C . GLU A 1 162 ? 18.171 20.784 9.790 1.00 23.25 126 GLU A C 1
ATOM 1028 O O . GLU A 1 162 ? 18.567 21.680 9.046 1.00 22.83 126 GLU A O 1
ATOM 1034 N N . ILE A 1 163 ? 18.944 20.206 10.702 1.00 24.31 127 ILE A N 1
ATOM 1035 C CA . ILE A 1 163 ? 20.321 20.623 10.922 1.00 25.78 127 ILE A CA 1
ATOM 1036 C C . ILE A 1 163 ? 21.210 20.498 9.686 1.00 27.58 127 ILE A C 1
ATOM 1037 O O . ILE A 1 163 ? 22.193 21.233 9.548 1.00 27.50 127 ILE A O 1
ATOM 1042 N N . ARG A 1 164 ? 20.862 19.588 8.780 1.00 26.99 128 ARG A N 1
ATOM 1043 C CA . ARG A 1 164 ? 21.646 19.394 7.561 1.00 27.42 128 ARG A CA 1
ATOM 1044 C C . ARG A 1 164 ? 21.604 20.598 6.626 1.00 28.13 128 ARG A C 1
ATOM 1045 O O . ARG A 1 164 ? 22.546 20.825 5.869 1.00 27.29 128 ARG A O 1
ATOM 1053 N N . ASP A 1 165 ? 20.512 21.354 6.675 1.00 28.28 129 ASP A N 1
ATOM 1054 C CA . ASP A 1 165 ? 20.347 22.528 5.818 1.00 31.33 129 ASP A CA 1
ATOM 1055 C C . ASP A 1 165 ? 21.514 23.507 5.879 1.00 34.51 129 ASP A C 1
ATOM 1056 O O . ASP A 1 165 ? 21.911 24.079 4.860 1.00 33.16 129 ASP A O 1
ATOM 1061 N N . LYS A 1 166 ? 22.055 23.707 7.075 1.00 35.59 130 LYS A N 1
ATOM 1062 C CA . LYS A 1 166 ? 23.147 24.651 7.256 1.00 37.07 130 LYS A CA 1
ATOM 1063 C C . LYS A 1 166 ? 24.413 24.040 7.834 1.00 37.79 130 LYS A C 1
ATOM 1064 O O . LYS A 1 166 ? 25.456 24.692 7.850 1.00 38.85 130 LYS A O 1
ATOM 1070 N N . HIS A 1 167 ? 24.342 22.796 8.298 1.00 37.12 131 HIS A N 1
ATOM 1071 C CA . HIS A 1 167 ? 25.518 22.175 8.897 1.00 35.97 131 HIS A CA 1
ATOM 1072 C C . HIS A 1 167 ? 25.962 20.823 8.346 1.00 34.98 131 HIS A C 1
ATOM 1073 O O . HIS A 1 167 ? 26.828 20.174 8.931 1.00 35.39 131 HIS A O 1
ATOM 1080 N N . GLY A 1 168 ? 25.387 20.397 7.226 1.00 32.87 132 GLY A N 1
ATOM 1081 C CA . GLY A 1 168 ? 25.785 19.123 6.650 1.00 33.50 132 GLY A CA 1
ATOM 1082 C C . GLY A 1 168 ? 25.231 17.913 7.379 1.00 33.93 132 GLY A C 1
ATOM 1083 O O . GLY A 1 168 ? 24.523 18.051 8.378 1.00 31.78 132 GLY A O 1
ATOM 1084 N N . ASP A 1 169 ? 25.573 16.723 6.889 1.00 35.88 133 ASP A N 1
ATOM 1085 C CA . ASP A 1 169 ? 25.083 15.477 7.472 1.00 37.06 133 ASP A CA 1
ATOM 1086 C C . ASP A 1 169 ? 26.144 14.689 8.238 1.00 37.34 133 ASP A C 1
ATOM 1087 O O . ASP A 1 169 ? 26.289 13.480 8.051 1.00 37.35 133 ASP A O 1
ATOM 1092 N N . GLU A 1 170 ? 26.879 15.372 9.108 1.00 38.41 134 GLU A N 1
ATOM 1093 C CA . GLU A 1 170 ? 27.909 14.716 9.907 1.00 38.87 134 GLU A CA 1
ATOM 1094 C C . GLU A 1 170 ? 27.857 15.206 11.348 1.00 37.40 134 GLU A C 1
ATOM 1095 O O . GLU A 1 17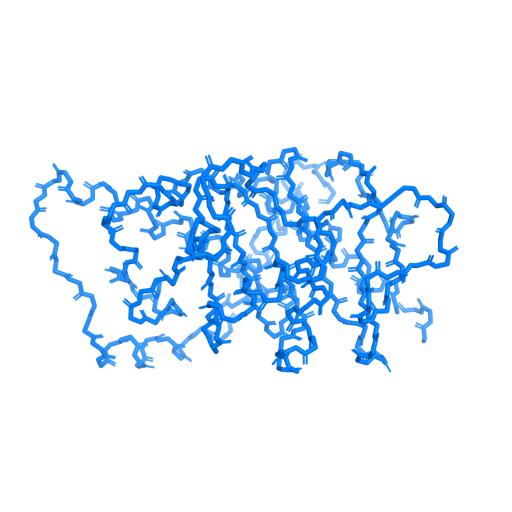0 ? 28.778 14.963 12.129 1.00 37.82 134 GLU A O 1
ATOM 1101 N N . THR A 1 171 ? 26.769 15.885 11.697 1.00 36.79 135 THR A N 1
ATOM 1102 C CA . THR A 1 171 ? 26.600 16.428 13.044 1.00 38.04 135 THR A CA 1
ATOM 1103 C C . THR A 1 171 ? 26.054 15.390 14.020 1.00 37.75 135 THR A C 1
ATOM 1104 O O . THR A 1 171 ? 25.709 14.279 13.624 1.00 36.61 135 THR A O 1
ATOM 1108 N N . ASP A 1 172 ? 25.979 15.761 15.296 1.00 38.03 136 ASP A N 1
ATOM 1109 C CA . ASP A 1 172 ? 25.471 14.857 16.326 1.00 39.25 136 ASP A CA 1
ATOM 1110 C C . ASP A 1 172 ? 23.968 15.012 16.546 1.00 38.30 136 ASP A C 1
ATOM 1111 O O . ASP A 1 172 ? 23.408 14.418 17.467 1.00 38.69 136 ASP A O 1
ATOM 1116 N N . LEU A 1 173 ? 23.328 15.817 15.701 1.00 38.79 137 LEU A N 1
ATOM 1117 C CA . LEU A 1 173 ? 21.885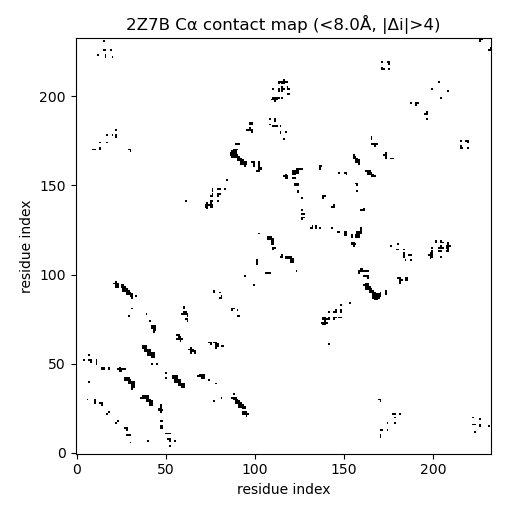 16.047 15.773 1.00 39.15 137 LEU A CA 1
ATOM 1118 C C . LEU A 1 173 ? 21.426 16.737 17.054 1.00 41.79 137 LEU A C 1
ATOM 1119 O O . LEU A 1 173 ? 20.239 17.028 17.218 1.00 40.36 137 LEU A O 1
ATOM 1124 N N . PHE A 1 174 ? 22.365 17.000 17.957 1.00 43.69 138 PHE A N 1
ATOM 1125 C CA . PHE A 1 174 ? 22.053 17.643 19.228 1.00 47.34 138 PHE A CA 1
ATOM 1126 C C . PHE A 1 174 ? 21.896 19.156 19.122 1.00 48.75 138 PHE A C 1
ATOM 1127 O O . PHE A 1 174 ? 22.271 19.770 18.122 1.00 49.62 138 PHE A O 1
ATOM 1135 N N . GLY A 1 175 ? 21.330 19.747 20.168 1.00 49.86 139 GLY A N 1
ATOM 1136 C CA . GLY A 1 175 ? 21.154 21.185 20.210 1.00 52.24 139 GLY A CA 1
ATOM 1137 C C . GLY A 1 175 ? 22.018 21.703 21.342 1.00 53.47 139 GLY A C 1
ATOM 1138 O O . GLY A 1 175 ? 21.515 22.277 22.308 1.00 54.41 139 GLY A O 1
ATOM 1139 N N . GLY A 1 176 ? 23.326 21.485 21.228 1.00 54.62 140 GLY A N 1
ATOM 1140 C CA . GLY A 1 176 ? 24.244 21.914 22.267 1.00 55.02 140 GLY A CA 1
ATOM 1141 C C . GLY A 1 176 ? 25.115 23.107 21.928 1.00 55.01 140 GLY A C 1
ATOM 1142 O O . GLY A 1 176 ? 26.326 23.079 22.145 1.00 55.87 140 GLY A O 1
ATOM 1143 N N . SER A 1 177 ? 24.503 24.158 21.395 1.00 55.02 141 SER A N 1
ATOM 1144 C CA . SER A 1 177 ? 25.230 25.374 21.044 1.00 54.59 141 SER A CA 1
ATOM 1145 C C . SER A 1 177 ? 24.239 26.462 20.654 1.00 53.88 141 SER A C 1
ATOM 1146 O O . SER A 1 177 ? 23.223 26.190 20.014 1.00 53.56 141 SER A O 1
ATOM 1149 N N . PRO A 1 178 ? 24.522 27.714 21.047 1.00 53.05 142 PRO A N 1
ATOM 1150 C CA . PRO A 1 178 ? 23.670 28.870 20.756 1.00 52.84 142 PRO A CA 1
ATOM 1151 C C . PRO A 1 178 ? 23.338 29.067 19.277 1.00 52.10 142 PRO A C 1
ATOM 1152 O O . PRO A 1 178 ? 22.196 29.369 18.930 1.00 51.96 142 PRO A O 1
ATOM 1156 N N . ASP A 1 179 ? 24.335 28.899 18.413 1.00 51.73 143 ASP A N 1
ATOM 1157 C CA . ASP A 1 179 ? 24.139 29.078 16.976 1.00 51.45 143 ASP A CA 1
ATOM 1158 C C . ASP A 1 179 ? 23.172 28.045 16.403 1.00 49.18 143 ASP A C 1
ATOM 1159 O O . ASP A 1 179 ? 22.253 28.390 15.661 1.00 49.04 143 ASP A O 1
ATOM 1164 N N . VAL A 1 180 ? 23.384 26.779 16.744 1.00 46.49 144 VAL A N 1
ATOM 1165 C CA . VAL A 1 180 ? 22.510 25.718 16.263 1.00 43.99 144 VAL A CA 1
ATOM 1166 C C . VAL A 1 180 ? 21.120 25.940 16.841 1.00 41.28 144 VAL A C 1
ATOM 1167 O O . VAL A 1 180 ? 20.123 25.927 16.120 1.00 39.55 144 VAL A O 1
ATOM 1171 N N . CYS A 1 181 ? 21.062 26.157 18.150 1.00 38.90 145 CYS A N 1
ATOM 1172 C CA . CYS A 1 181 ? 19.788 26.386 18.810 1.00 37.07 145 CYS A CA 1
ATOM 1173 C C . CYS A 1 181 ? 19.138 27.678 18.333 1.00 35.29 145 CYS A C 1
ATOM 1174 O O . CYS A 1 181 ? 17.936 27.871 18.499 1.00 35.68 145 CYS A O 1
ATOM 1177 N N . ALA A 1 182 ? 19.931 28.559 17.730 1.00 34.60 146 ALA A N 1
ATOM 1178 C CA . ALA A 1 182 ? 19.398 29.810 17.206 1.00 31.68 146 ALA A CA 1
ATOM 1179 C C . ALA A 1 182 ? 18.581 29.474 15.962 1.00 30.45 146 ALA A C 1
ATOM 1180 O O . ALA A 1 182 ? 17.526 30.061 15.712 1.00 31.17 146 ALA A O 1
ATOM 1182 N N . ASP A 1 183 ? 19.082 28.523 15.181 1.00 30.49 147 ASP A N 1
ATOM 1183 C CA . ASP A 1 183 ? 18.394 28.094 13.971 1.00 30.34 147 ASP A CA 1
ATOM 1184 C C . ASP A 1 183 ? 17.112 27.362 14.349 1.00 28.80 147 ASP A C 1
ATOM 1185 O O . ASP A 1 183 ? 16.109 27.431 13.638 1.00 28.32 147 ASP A O 1
ATOM 1190 N N . ILE A 1 184 ? 17.148 26.660 15.477 1.00 27.80 148 ILE A N 1
ATOM 1191 C CA . ILE A 1 184 ? 15.967 25.945 15.934 1.00 26.68 148 ILE A CA 1
ATOM 1192 C C . ILE A 1 184 ? 14.880 26.974 16.239 1.00 24.22 148 ILE A C 1
ATOM 1193 O O . ILE A 1 184 ? 13.742 26.822 15.809 1.00 23.01 148 ILE A O 1
ATOM 1198 N N . ALA A 1 185 ? 15.232 28.035 16.964 1.00 24.95 149 ALA A N 1
ATOM 1199 C CA . ALA A 1 185 ? 14.254 29.072 17.284 1.00 25.28 149 ALA A CA 1
ATOM 1200 C C . ALA A 1 185 ? 13.742 29.665 15.977 1.00 25.75 149 ALA A C 1
ATOM 1201 O O . ALA A 1 185 ? 12.556 29.980 15.835 1.00 27.53 149 ALA A O 1
ATOM 1203 N N . GLU A 1 186 ? 14.660 29.809 15.028 1.00 26.85 150 GLU A N 1
ATOM 1204 C CA . GLU A 1 186 ? 14.370 30.347 13.705 1.00 29.32 150 GLU A CA 1
ATOM 1205 C C . GLU A 1 186 ? 13.279 29.507 13.035 1.00 28.73 150 GLU A C 1
ATOM 1206 O O . GLU A 1 186 ? 12.260 30.033 12.589 1.00 28.49 150 GLU A O 1
ATOM 1212 N N . SER A 1 187 ? 13.493 28.196 12.980 1.00 28.68 151 SER A N 1
ATOM 1213 C CA . SER A 1 187 ? 12.519 27.292 12.369 1.00 26.64 151 SER A CA 1
ATOM 1214 C C . SER A 1 187 ? 11.196 27.320 13.123 1.00 26.43 151 SER A C 1
ATOM 1215 O O . SER A 1 187 ? 10.119 27.189 12.528 1.00 25.61 151 SER A O 1
ATOM 1218 N N . LEU A 1 188 ? 11.273 27.484 14.440 1.00 26.24 152 LEU A N 1
ATOM 1219 C CA . LEU A 1 188 ? 10.070 27.544 15.258 1.00 23.79 152 LEU A CA 1
ATOM 1220 C C . LEU A 1 188 ? 9.261 28.766 14.849 1.00 24.75 152 LEU A C 1
ATOM 1221 O O . LEU A 1 188 ? 8.033 28.730 14.797 1.00 22.67 152 LEU A O 1
ATOM 1226 N N . GLY A 1 189 ? 9.960 29.855 14.551 1.00 26.44 153 GLY A N 1
ATOM 1227 C CA . GLY A 1 189 ? 9.274 31.069 14.157 1.00 25.39 153 GLY A CA 1
ATOM 1228 C C . GLY A 1 189 ? 8.334 31.530 15.249 1.00 26.11 153 GLY A C 1
ATOM 1229 O O . GLY A 1 189 ? 8.745 31.709 16.399 1.00 25.77 153 GLY A O 1
ATOM 1230 N N . SER A 1 190 ? 7.065 31.700 14.894 1.00 26.92 154 SER A N 1
ATOM 1231 C CA . SER A 1 190 ? 6.052 32.150 15.836 1.00 28.57 154 SER A CA 1
ATOM 1232 C C . SER A 1 190 ? 5.062 31.045 16.188 1.00 27.09 154 SER A C 1
ATOM 1233 O O . SER A 1 190 ? 4.027 31.304 16.799 1.00 25.57 154 SER A O 1
ATOM 1236 N N . GLN A 1 191 ? 5.375 29.815 15.803 1.00 27.46 155 GLN A N 1
ATOM 1237 C CA . GLN A 1 191 ? 4.472 28.704 16.073 1.00 26.77 155 GLN A CA 1
ATOM 1238 C C . GLN A 1 191 ? 4.538 28.159 17.504 1.00 26.33 155 GLN A C 1
ATOM 1239 O O . GLN A 1 191 ? 5.299 28.657 18.332 1.00 26.33 155 GLN A O 1
ATOM 1245 N N . THR A 1 192 ? 3.732 27.139 17.787 1.00 26.14 156 THR A N 1
ATOM 1246 C CA . THR A 1 192 ? 3.664 26.551 19.125 1.00 25.16 156 THR A CA 1
ATOM 1247 C C . THR A 1 192 ? 4.538 25.319 19.326 1.00 24.42 156 THR A C 1
ATOM 1248 O O . THR A 1 192 ? 4.832 24.930 20.455 1.00 24.11 156 THR A O 1
ATOM 1252 N N . VAL A 1 193 ? 4.961 24.711 18.228 1.00 22.92 157 VAL A N 1
ATOM 1253 C CA . VAL A 1 193 ? 5.779 23.511 18.304 1.00 22.44 157 VAL A CA 1
ATOM 1254 C C . VAL A 1 193 ? 6.786 23.470 17.175 1.00 21.37 157 VAL A C 1
ATOM 1255 O O . VAL A 1 193 ? 6.576 24.067 16.120 1.00 23.12 157 VAL A O 1
ATOM 1259 N N . VAL A 1 194 ? 7.880 22.757 17.400 1.00 19.87 158 VAL A N 1
ATOM 1260 C CA . VAL A 1 194 ? 8.891 22.582 16.370 1.00 19.78 158 VAL A CA 1
ATOM 1261 C C . VAL A 1 194 ? 9.565 21.234 16.563 1.00 17.78 158 VAL A C 1
ATOM 1262 O O . VAL A 1 194 ? 9.869 20.836 17.687 1.00 17.90 158 VAL A O 1
ATOM 1266 N N . LEU A 1 195 ? 9.781 20.527 15.462 1.00 17.63 159 LEU A N 1
ATOM 1267 C CA . LEU A 1 195 ? 10.422 19.225 15.520 1.00 19.07 159 LEU A CA 1
ATOM 1268 C C . LEU A 1 195 ? 11.867 19.351 15.086 1.00 19.00 159 LEU A C 1
ATOM 1269 O O . LEU A 1 195 ? 12.175 20.066 14.133 1.00 22.04 159 LEU A O 1
ATOM 1282 N N . ALA A 1 197 ? 14.633 17.336 13.484 1.00 17.82 161 ALA A N 1
ATOM 1283 C CA . ALA A 1 197 ? 14.799 16.128 12.677 1.00 18.58 161 ALA A CA 1
ATOM 1284 C C . ALA A 1 197 ? 15.700 15.063 13.279 1.00 20.47 161 ALA A C 1
ATOM 1285 O O . ALA A 1 197 ? 16.817 15.347 13.713 1.00 21.12 161 ALA A O 1
ATOM 1287 N N . ARG A 1 198 ? 15.198 13.831 13.291 1.00 17.72 162 ARG A N 1
ATOM 1288 C CA . ARG A 1 198 ? 15.921 12.685 13.825 1.00 19.63 162 ARG A CA 1
ATOM 1289 C C . ARG A 1 198 ? 16.365 12.921 15.268 1.00 21.37 162 ARG A C 1
ATOM 1290 O O . ARG A 1 198 ? 17.348 12.342 15.730 1.00 20.47 162 ARG A O 1
ATOM 1298 N N . HIS A 1 199 ? 15.620 13.750 15.990 1.00 22.31 163 HIS A N 1
ATOM 1299 C CA . HIS A 1 199 ? 16.000 14.060 17.360 1.00 23.17 163 HIS A CA 1
ATOM 1300 C C . HIS A 1 199 ? 14.857 14.069 18.366 1.00 22.77 163 HIS A C 1
ATOM 1301 O O . HIS A 1 199 ? 14.748 13.174 19.206 1.00 24.48 163 HIS A O 1
ATOM 1308 N N . GLY A 1 200 ? 14.011 15.089 18.292 1.00 23.09 164 GLY A N 1
ATOM 1309 C CA . GLY A 1 200 ? 12.921 15.179 19.239 1.00 21.58 164 GLY A CA 1
ATOM 1310 C C . GLY A 1 200 ? 11.958 16.318 18.992 1.00 20.38 164 GLY A C 1
ATOM 1311 O O . GLY A 1 200 ? 11.900 16.875 17.896 1.00 20.13 164 GLY A O 1
ATOM 1312 N N . VAL A 1 201 ? 11.219 16.682 20.032 1.00 19.83 165 VAL A N 1
ATOM 1313 C CA . VAL A 1 201 ? 10.212 17.721 19.921 1.00 21.98 165 VAL A CA 1
ATOM 1314 C C . VAL A 1 201 ? 10.359 18.838 20.949 1.00 20.88 165 VAL A C 1
ATOM 1315 O O . VAL A 1 201 ? 10.783 18.612 22.083 1.00 19.80 165 VAL A O 1
ATOM 1319 N N . VAL A 1 202 ? 9.994 20.047 20.544 1.00 20.49 166 VAL A N 1
ATOM 1320 C CA . VAL A 1 202 ? 10.057 21.192 21.441 1.00 20.33 166 VAL A CA 1
ATOM 1321 C C . VAL A 1 202 ? 8.689 21.871 21.481 1.00 21.12 166 VAL A C 1
ATOM 1322 O O . VAL A 1 202 ? 8.127 22.232 20.444 1.00 20.24 166 VAL A O 1
ATOM 1326 N N . ASN A 1 203 ? 8.149 22.011 22.689 1.00 20.39 167 ASN A N 1
ATOM 1327 C CA . ASN A 1 203 ? 6.850 22.644 22.915 1.00 22.43 167 ASN A CA 1
ATOM 1328 C C . ASN A 1 203 ? 7.055 23.979 23.635 1.00 20.97 167 ASN A C 1
ATOM 1329 O O . ASN A 1 203 ? 7.870 24.068 24.553 1.00 22.19 167 ASN A O 1
ATOM 1334 N N . VAL A 1 204 ? 6.336 25.014 23.209 1.00 21.23 168 VAL A N 1
ATOM 1335 C CA . VAL A 1 204 ? 6.433 26.312 23.872 1.00 21.71 168 VAL A CA 1
ATOM 1336 C C . VAL A 1 204 ? 5.034 26.786 24.244 1.00 22.78 168 VAL A C 1
ATOM 1337 O O . VAL A 1 204 ? 4.031 26.2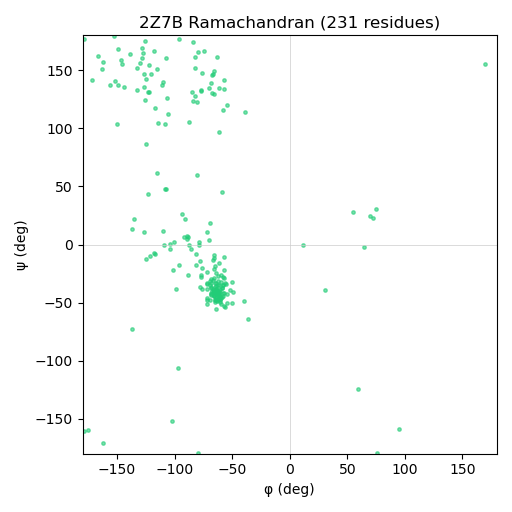48 23.757 1.00 23.05 168 VAL A O 1
ATOM 1341 N N . GLY A 1 205 ? 4.965 27.785 25.120 1.00 23.09 169 GLY A N 1
ATOM 1342 C CA . GLY A 1 205 ? 3.681 28.306 25.546 1.00 25.27 169 GLY A CA 1
ATOM 1343 C C . GLY A 1 205 ? 3.847 29.453 26.526 1.00 25.32 169 GLY A C 1
ATOM 1344 O O . GLY A 1 205 ? 4.968 29.776 26.916 1.00 26.57 169 GLY A O 1
ATOM 1345 N N . LYS A 1 206 ? 2.735 30.052 26.937 1.00 26.86 170 LYS A N 1
ATOM 1346 C CA . LYS A 1 206 ? 2.771 31.187 27.858 1.00 28.07 170 LYS A CA 1
ATOM 1347 C C . LYS A 1 206 ? 2.769 30.814 29.335 1.00 27.70 170 LYS A C 1
ATOM 1348 O O . LYS A 1 206 ? 2.807 31.690 30.200 1.00 27.36 170 LYS A O 1
ATOM 1354 N N . SER A 1 207 ? 2.724 29.520 29.629 1.00 24.27 171 SER A N 1
ATOM 1355 C CA . SER A 1 207 ? 2.740 29.065 31.016 1.00 24.15 171 SER A CA 1
ATOM 1356 C C . SER A 1 207 ? 3.125 27.595 31.064 1.00 23.94 171 SER A C 1
ATOM 1357 O O . SER A 1 207 ? 2.965 26.876 30.078 1.00 20.25 171 SER A O 1
ATOM 1360 N N . VAL A 1 208 ? 3.644 27.155 32.205 1.00 21.65 172 VAL A N 1
ATOM 1361 C CA . VAL A 1 208 ? 4.027 25.759 32.351 1.00 24.12 172 VAL A CA 1
ATOM 1362 C C . VAL A 1 208 ? 2.801 24.883 32.103 1.00 23.23 172 VAL A C 1
ATOM 1363 O O . VAL A 1 208 ? 2.876 23.890 31.385 1.00 23.54 172 VAL A O 1
ATOM 1367 N N . ARG A 1 209 ? 1.671 25.266 32.687 1.00 22.67 173 ARG A N 1
ATOM 1368 C CA . ARG A 1 209 ? 0.439 24.507 32.518 1.00 23.83 173 ARG A CA 1
ATOM 1369 C C . ARG A 1 209 ? 0.024 24.394 31.056 1.00 24.18 173 ARG A C 1
ATOM 1370 O O . ARG A 1 209 ? -0.473 23.352 30.629 1.00 20.87 173 ARG A O 1
ATOM 1378 N N . GLU A 1 210 ? 0.230 25.460 30.287 1.00 22.29 174 GLU A N 1
ATOM 1379 C CA . GLU A 1 210 ? -0.134 25.442 28.877 1.00 21.37 174 GLU A CA 1
ATOM 1380 C C . GLU A 1 210 ? 0.755 24.487 28.103 1.00 20.04 174 GLU A C 1
ATOM 1381 O O . GLU A 1 210 ? 0.277 23.731 27.264 1.00 20.08 174 GLU A O 1
ATOM 1387 N N . VAL A 1 211 ? 2.054 24.529 28.375 1.00 18.84 175 VAL A N 1
ATOM 1388 C CA . VAL A 1 211 ? 2.978 23.654 27.672 1.00 18.40 175 VAL A CA 1
ATOM 1389 C C . VAL A 1 211 ? 2.697 22.185 27.986 1.00 18.83 175 VAL A C 1
ATOM 1390 O O . VAL A 1 211 ? 2.782 21.339 27.101 1.00 19.00 175 VAL A O 1
ATOM 1394 N N . VAL A 1 212 ? 2.367 21.886 29.238 1.00 18.80 176 VAL A N 1
ATOM 1395 C CA . VAL A 1 212 ? 2.061 20.507 29.627 1.00 19.32 176 VAL A CA 1
ATOM 1396 C C . VAL A 1 212 ? 0.803 20.046 28.893 1.00 19.78 176 VAL A C 1
ATOM 1397 O O . VAL A 1 212 ? 0.753 18.938 28.353 1.00 19.86 176 VAL A O 1
ATOM 1401 N N . PHE A 1 213 ? -0.210 20.905 28.870 1.00 19.79 177 PHE A N 1
ATOM 1402 C CA . PHE A 1 213 ? -1.459 20.590 28.187 1.00 19.95 177 PHE A CA 1
ATOM 1403 C C . PHE A 1 213 ? -1.186 20.325 26.705 1.00 19.92 177 PHE A C 1
ATOM 1404 O O . PHE A 1 213 ? -1.598 19.302 26.153 1.00 20.21 177 PHE A O 1
ATOM 1412 N N . ARG A 1 214 ? -0.485 21.254 26.065 1.00 18.65 178 ARG A N 1
ATOM 1413 C CA . ARG A 1 214 ? -0.161 21.119 24.649 1.00 19.48 178 ARG A CA 1
ATOM 1414 C C . ARG A 1 214 ? 0.699 19.894 24.341 1.00 19.61 178 ARG A C 1
ATOM 1415 O O . ARG A 1 214 ? 0.492 19.228 23.330 1.00 18.81 178 ARG A O 1
ATOM 1423 N N . ALA A 1 215 ? 1.672 19.602 25.199 1.00 18.59 179 ALA A N 1
ATOM 1424 C CA . ALA A 1 215 ? 2.531 18.442 24.975 1.00 18.52 179 ALA A CA 1
ATOM 1425 C C . ALA A 1 215 ? 1.705 17.161 25.038 1.00 17.81 179 ALA A C 1
ATOM 1426 O O . ALA A 1 215 ? 1.905 16.237 24.246 1.00 17.77 179 ALA A O 1
ATOM 1428 N N . PHE A 1 216 ? 0.773 17.105 25.980 1.00 18.56 180 PHE A N 1
ATOM 1429 C CA . PHE A 1 216 ? -0.067 15.925 26.124 1.00 19.16 180 PHE A CA 1
ATOM 1430 C C . PHE A 1 216 ? -0.948 15.733 24.899 1.00 20.26 180 PHE A C 1
ATOM 1431 O O . PHE A 1 216 ? -1.040 14.630 24.365 1.00 19.55 180 PHE A O 1
ATOM 1439 N N . TYR A 1 217 ? -1.605 16.799 24.452 1.00 18.58 181 TYR A N 1
ATOM 1440 C CA . TYR A 1 217 ? -2.474 16.659 23.295 1.00 19.12 181 TYR A CA 1
ATOM 1441 C C . TYR A 1 217 ? -1.769 16.569 21.956 1.00 17.09 181 TYR A C 1
ATOM 1442 O O . TYR A 1 217 ? -2.344 16.064 20.990 1.00 16.17 181 TYR A O 1
ATOM 1451 N N . LEU A 1 218 ? -0.523 17.031 21.892 1.00 16.70 182 LEU A N 1
ATOM 1452 C CA . LEU A 1 218 ? 0.238 16.914 20.656 1.00 16.75 182 LEU A CA 1
ATOM 1453 C C . LEU A 1 218 ? 0.494 15.410 20.484 1.00 17.96 182 LEU A C 1
ATOM 1454 O O . LEU A 1 218 ? 0.405 14.866 19.385 1.00 14.90 182 LEU A O 1
ATOM 1459 N N . GLU A 1 219 ? 0.828 14.751 21.589 1.00 17.21 183 GLU A N 1
ATOM 1460 C CA . GLU A 1 219 ? 1.083 13.309 21.573 1.00 18.36 183 GLU A CA 1
ATOM 1461 C C . GLU A 1 219 ? -0.170 12.545 21.139 1.00 17.46 183 GLU A C 1
ATOM 1462 O O . GLU A 1 219 ? -0.088 11.638 20.315 1.00 17.82 183 GLU A O 1
ATOM 1468 N N . GLN A 1 220 ? -1.329 12.921 21.672 1.00 15.20 184 GLN A N 1
ATOM 1469 C CA . GLN A 1 220 ? -2.568 12.225 21.316 1.00 17.61 184 GLN A CA 1
ATOM 1470 C C . GLN A 1 220 ? -2.955 12.489 19.866 1.00 17.58 184 GLN A C 1
ATOM 1471 O O . GLN A 1 220 ? -3.464 11.603 19.168 1.00 15.40 184 GLN A O 1
ATOM 1477 N N . GLU A 1 221 ? -2.700 13.708 19.406 1.00 17.34 185 GLU A N 1
ATOM 1478 C CA . GLU A 1 221 ? -3.018 14.083 18.032 1.00 18.18 185 GLU A CA 1
ATOM 1479 C C . GLU A 1 221 ? -2.157 13.298 17.037 1.00 16.63 185 GLU A C 1
ATOM 1480 O O . GLU A 1 221 ? -2.650 12.821 16.015 1.00 16.78 185 GLU A O 1
ATOM 1486 N N . ALA A 1 222 ? -0.867 13.170 17.335 1.00 13.50 186 ALA A N 1
ATOM 1487 C CA . ALA A 1 222 ? 0.043 12.444 16.464 1.00 13.36 186 ALA A CA 1
ATOM 1488 C C . ALA A 1 222 ? -0.365 10.974 16.427 1.00 13.14 186 ALA A C 1
ATOM 1489 O O . ALA A 1 222 ? -0.341 10.340 15.378 1.00 13.36 186 ALA A O 1
ATOM 1491 N N . ALA A 1 223 ? -0.748 10.438 17.577 1.00 14.09 187 ALA A N 1
ATOM 1492 C CA . ALA A 1 223 ? -1.173 9.045 17.639 1.00 14.58 187 ALA A CA 1
ATOM 1493 C C . ALA A 1 223 ? -2.395 8.836 16.751 1.00 13.40 187 ALA A C 1
ATOM 1494 O O . ALA A 1 223 ? -2.473 7.862 15.997 1.00 11.68 187 ALA A O 1
ATOM 1496 N N . ALA A 1 224 ? -3.337 9.769 16.832 1.00 13.08 188 ALA A N 1
ATOM 1497 C CA . ALA A 1 224 ? -4.572 9.692 16.056 1.00 12.80 188 ALA A CA 1
ATOM 1498 C C . ALA A 1 224 ? -4.322 9.757 14.558 1.00 12.90 188 ALA A C 1
ATOM 1499 O O . ALA A 1 224 ? -4.849 8.947 13.798 1.00 10.39 188 ALA A O 1
ATOM 1501 N N . LEU A 1 225 ? -3.517 10.723 14.128 1.00 11.89 189 LEU A N 1
ATOM 1502 C CA . LEU A 1 225 ? -3.214 10.865 12.711 1.00 14.20 189 LEU A CA 1
ATOM 1503 C C . LEU A 1 225 ? -2.511 9.626 12.172 1.00 14.05 189 LEU A C 1
ATOM 1504 O O . LEU A 1 225 ? -2.816 9.163 11.074 1.00 13.50 189 LEU A O 1
ATOM 1509 N N . THR A 1 226 ? -1.572 9.086 12.949 1.00 14.42 190 THR A N 1
ATOM 1510 C CA . THR A 1 226 ? -0.838 7.904 12.531 1.00 14.25 190 THR A CA 1
ATOM 1511 C C . THR A 1 226 ? -1.815 6.752 12.304 1.00 13.61 190 THR A C 1
ATOM 1512 O O . THR A 1 226 ? -1.742 6.070 11.287 1.00 13.26 190 THR A O 1
ATOM 1516 N N . ALA A 1 227 ? -2.744 6.560 13.233 1.00 13.07 191 ALA A N 1
ATOM 1517 C CA . ALA A 1 227 ? -3.733 5.494 13.104 1.00 15.90 191 ALA A CA 1
ATOM 1518 C C . ALA A 1 227 ? -4.578 5.751 11.859 1.00 16.93 191 ALA A C 1
ATOM 1519 O O . ALA A 1 227 ? -4.797 4.858 11.035 1.00 14.48 191 ALA A O 1
ATOM 1521 N N . GLY A 1 228 ? -5.044 6.989 11.726 1.00 16.55 192 GLY A N 1
ATOM 1522 C CA . GLY A 1 228 ? -5.874 7.356 10.591 1.00 15.57 192 GLY A CA 1
ATOM 1523 C C . GLY A 1 228 ? -5.246 7.132 9.229 1.00 14.67 192 GLY A C 1
ATOM 1524 O O . GLY A 1 228 ? -5.909 6.658 8.300 1.00 14.20 192 GLY A O 1
ATOM 1525 N N . LEU A 1 229 ? -3.966 7.460 9.099 1.00 13.65 193 LEU A N 1
ATOM 1526 C CA . LEU A 1 229 ? -3.289 7.308 7.818 1.00 15.12 193 LEU A CA 1
ATOM 1527 C C . LEU A 1 229 ? -3.351 5.879 7.303 1.00 14.94 193 LEU A C 1
ATOM 1528 O O . LEU A 1 229 ? -3.325 5.653 6.097 1.00 15.33 193 LEU A O 1
ATOM 1533 N N . LYS A 1 230 ? -3.430 4.908 8.203 1.00 17.10 194 LYS A N 1
ATOM 1534 C CA . LYS A 1 230 ? -3.496 3.527 7.738 1.00 19.91 194 LYS A CA 1
ATOM 1535 C C . LYS A 1 230 ? -4.903 2.929 7.738 1.00 21.88 194 LYS A C 1
ATOM 1536 O O . LYS A 1 230 ? -5.077 1.758 7.404 1.00 23.68 194 LYS A O 1
ATOM 1542 N N . ILE A 1 231 ? -5.898 3.732 8.105 1.00 19.04 195 ILE A N 1
ATOM 1543 C CA . ILE A 1 231 ? -7.299 3.280 8.117 1.00 19.11 195 ILE A CA 1
ATOM 1544 C C . ILE A 1 231 ? -7.990 3.755 6.830 1.00 18.29 195 ILE A C 1
ATOM 1545 O O . ILE A 1 231 ? -8.808 3.050 6.241 1.00 17.20 195 ILE A O 1
ATOM 1550 N N . GLY A 1 232 ? -7.654 4.959 6.391 1.00 16.10 196 GLY A N 1
ATOM 1551 C CA . GLY 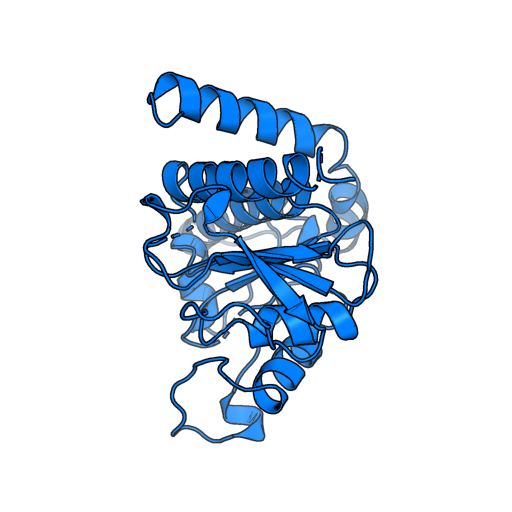A 1 232 ? -8.263 5.479 5.180 1.00 17.68 196 GLY A CA 1
ATOM 1552 C C . GLY A 1 232 ? -7.733 6.849 4.829 1.00 17.88 196 GLY A C 1
ATOM 1553 O O . GLY A 1 232 ? -6.659 7.234 5.292 1.00 17.81 196 GLY A O 1
ATOM 1554 N N . ASN A 1 233 ? -8.475 7.583 4.006 1.00 17.27 197 ASN A N 1
ATOM 1555 C CA . ASN A 1 233 ? -8.064 8.927 3.607 1.00 18.61 197 ASN A CA 1
ATOM 1556 C C . ASN A 1 233 ? -8.467 9.913 4.692 1.00 18.15 197 ASN A C 1
ATOM 1557 O O . ASN A 1 233 ? -9.621 9.957 5.116 1.00 17.32 197 ASN A O 1
ATOM 1562 N N . VAL A 1 234 ? -7.497 10.703 5.130 1.00 16.38 198 VAL A N 1
ATOM 1563 C CA . VAL A 1 234 ? -7.693 11.671 6.193 1.00 16.16 198 VAL A CA 1
ATOM 1564 C C . VAL A 1 234 ? -8.256 13.005 5.698 1.00 16.93 198 VAL A C 1
ATOM 1565 O O . VAL A 1 234 ? -7.774 13.559 4.713 1.00 19.12 198 VAL A O 1
ATOM 1569 N N . LYS A 1 235 ? -9.294 13.498 6.370 1.00 16.63 199 LYS A N 1
ATOM 1570 C CA . LYS A 1 235 ? -9.869 14.801 6.037 1.00 16.28 199 LYS A CA 1
ATOM 1571 C C . LYS A 1 235 ? -9.437 15.682 7.205 1.00 16.79 199 LYS A C 1
ATOM 1572 O O . LYS A 1 235 ? -9.995 15.592 8.294 1.00 15.53 199 LYS A O 1
ATOM 1578 N N . TYR A 1 236 ? -8.431 16.520 6.967 1.00 17.95 200 TYR A N 1
ATOM 1579 C CA . TYR A 1 236 ? -7.861 17.394 7.986 1.00 18.18 200 TYR A CA 1
ATOM 1580 C C . TYR A 1 236 ? -8.707 18.605 8.365 1.00 20.36 200 TYR A C 1
ATOM 1581 O O . TYR A 1 236 ? -9.674 18.946 7.678 1.00 18.52 200 TYR A O 1
ATOM 1590 N N . LEU A 1 237 ? -8.332 19.247 9.469 1.00 19.63 201 LEU A N 1
ATOM 1591 C CA . LEU A 1 237 ? -9.021 20.454 9.906 1.00 19.52 201 LEU A CA 1
ATOM 1592 C C . LEU A 1 237 ? -8.689 21.504 8.860 1.00 20.07 201 LEU A C 1
ATOM 1593 O O . LEU A 1 237 ? -7.590 21.509 8.301 1.00 19.37 201 LEU A O 1
ATOM 1598 N N . SER A 1 238 ? -9.642 22.388 8.599 1.00 22.24 202 SER A N 1
ATOM 1599 C CA . SER A 1 238 ? -9.449 23.460 7.635 1.00 21.96 202 SER A CA 1
ATOM 1600 C C . SER A 1 238 ? -8.710 24.612 8.308 1.00 24.23 202 SER A C 1
ATOM 1601 O O . SER A 1 238 ? -8.665 24.700 9.532 1.00 23.00 202 SER A O 1
ATOM 1604 N N . PRO A 1 239 ? -8.113 25.509 7.514 1.00 24.64 203 PRO A N 1
ATOM 1605 C CA . PRO A 1 239 ? -7.401 26.635 8.118 1.00 25.78 203 PRO A CA 1
ATOM 1606 C C . PRO A 1 239 ? -8.367 27.418 9.005 1.00 26.06 203 PRO A C 1
ATOM 1607 O O . PRO A 1 239 ? -7.984 27.936 10.055 1.00 27.74 203 PRO A O 1
ATOM 1611 N N . GLY A 1 240 ? -9.625 27.481 8.576 1.00 26.04 204 GLY A N 1
ATOM 1612 C CA . GLY A 1 240 ? -10.646 28.192 9.329 1.00 26.52 204 GLY A CA 1
ATOM 1613 C C . GLY A 1 240 ? -10.935 27.572 10.684 1.00 26.60 204 GLY A C 1
ATOM 1614 O O . GLY A 1 240 ? -11.096 28.280 11.679 1.00 24.71 204 GLY A O 1
ATOM 1615 N N . GLU A 1 241 ? -11.007 26.245 10.723 1.00 25.23 205 GLU A N 1
ATOM 1616 C CA . GLU A 1 241 ? -11.267 25.527 11.965 1.00 24.60 205 GLU A CA 1
ATOM 1617 C C . GLU A 1 241 ? -10.039 25.604 12.859 1.00 24.21 205 GLU A C 1
ATOM 1618 O O . GLU A 1 241 ? -10.154 25.654 14.082 1.00 27.10 205 GLU A O 1
ATOM 1624 N N . ILE A 1 242 ? -8.859 25.608 12.249 1.00 25.49 206 ILE A N 1
ATOM 1625 C CA . ILE A 1 242 ? -7.626 25.699 13.013 1.00 25.53 206 ILE A CA 1
ATOM 1626 C C . ILE A 1 242 ? -7.589 27.032 13.759 1.00 29.84 206 ILE A C 1
ATOM 1627 O O . ILE A 1 242 ? -7.203 27.087 14.927 1.00 29.53 206 ILE A O 1
ATOM 1632 N N . LYS A 1 243 ? -8.013 28.098 13.085 1.00 32.35 207 LYS A N 1
ATOM 1633 C CA . LYS A 1 243 ? -8.035 29.431 13.681 1.00 35.23 207 LYS A CA 1
ATOM 1634 C C . LYS A 1 243 ? -9.088 29.552 14.780 1.00 36.52 207 LYS A C 1
ATOM 1635 O O . LYS A 1 243 ? -8.807 30.053 15.871 1.00 37.60 207 LYS A O 1
ATOM 1641 N N . THR A 1 244 ? -10.299 29.091 14.491 1.00 36.04 208 THR A N 1
ATOM 1642 C CA . THR A 1 244 ? -11.390 29.168 15.452 1.00 36.78 208 THR A CA 1
ATOM 1643 C C . THR A 1 244 ? -11.259 28.196 16.624 1.00 38.71 208 THR A C 1
ATOM 1644 O O . THR A 1 244 ? -11.417 28.593 17.777 1.00 40.37 208 THR A O 1
ATOM 1648 N N . ALA A 1 245 ? -10.969 26.931 16.337 1.00 38.74 209 ALA A N 1
ATOM 1649 C CA . ALA A 1 245 ? -10.837 25.927 17.390 1.00 40.05 209 ALA A CA 1
ATOM 1650 C C . ALA A 1 245 ? -9.595 26.132 18.252 1.00 40.80 209 ALA A C 1
ATOM 1651 O O . ALA A 1 245 ? -9.598 25.807 19.438 1.00 41.09 209 ALA A O 1
ATOM 1653 N N . GLY A 1 246 ? -8.537 26.669 17.656 1.00 42.18 210 GLY A N 1
ATOM 1654 C CA . GLY A 1 246 ? -7.310 26.890 18.401 1.00 43.94 210 GLY A CA 1
ATOM 1655 C C . GLY A 1 246 ? -7.414 28.028 19.399 1.00 46.55 210 GLY A C 1
ATOM 1656 O O . GLY A 1 246 ? -6.408 28.458 19.963 1.00 45.65 210 GLY A O 1
ATOM 1657 N N . LYS A 1 247 ? -8.630 28.516 19.623 1.00 47.74 211 LYS A N 1
ATOM 1658 C CA . LYS A 1 247 ? -8.851 29.613 20.556 1.00 49.50 211 LYS A CA 1
ATOM 1659 C C . LYS A 1 247 ? -9.720 29.212 21.743 1.00 50.53 211 LYS A C 1
ATOM 1660 O O . LYS A 1 247 ? -9.876 29.977 22.692 1.00 51.27 211 LYS A O 1
ATOM 1666 N N . LEU A 1 248 ? -10.288 28.012 21.687 1.00 52.76 212 LEU A N 1
ATOM 1667 C CA . LEU A 1 248 ? -11.134 27.524 22.771 1.00 54.95 212 LEU A CA 1
ATOM 1668 C C . LEU A 1 248 ? -10.325 26.805 23.843 1.00 55.78 212 LEU A C 1
ATOM 1669 O O . LEU A 1 248 ? -10.887 26.217 24.767 1.00 57.00 212 LEU A O 1
ATOM 1674 N N . VAL A 1 249 ? -9.003 26.851 23.714 1.00 56.71 213 VAL A N 1
ATOM 1675 C CA . VAL A 1 249 ? -8.122 26.212 24.684 1.00 56.90 213 VAL A CA 1
ATOM 1676 C C . VAL A 1 249 ? -7.995 27.135 25.898 1.00 56.20 213 VAL A C 1
ATOM 1677 O O . VAL A 1 249 ? -6.899 27.577 26.248 1.00 56.29 213 VAL A O 1
ATOM 1681 N N . GLY A 1 250 ? -9.131 27.418 26.532 1.00 55.06 214 GLY A N 1
ATOM 1682 C CA . GLY A 1 250 ? -9.145 28.295 27.690 1.00 52.88 214 GLY A CA 1
ATOM 1683 C C . GLY A 1 250 ? -9.127 27.576 29.025 1.00 51.78 214 GLY A C 1
ATOM 1684 O O . GLY A 1 250 ? -8.093 27.048 29.436 1.00 52.60 214 GLY A O 1
ATOM 1685 N N . ALA A 1 251 ? -10.271 27.557 29.706 1.00 49.70 215 ALA A N 1
ATOM 1686 C CA . ALA A 1 251 ? -10.389 26.906 31.011 1.00 46.94 215 ALA A CA 1
ATOM 1687 C C . ALA A 1 251 ? -9.985 25.438 30.939 1.00 45.14 215 ALA A C 1
ATOM 1688 O O . ALA A 1 251 ? -9.830 24.767 31.965 1.00 43.43 215 ALA A O 1
ATOM 1690 N N . GLN A 1 252 ? -9.817 24.944 29.718 1.00 42.86 216 GLN A N 1
ATOM 1691 C CA . GLN A 1 252 ? -9.424 23.561 29.508 1.00 41.24 216 GLN A CA 1
ATOM 1692 C C . GLN A 1 252 ? -8.052 23.267 30.105 1.00 37.90 216 GLN A C 1
ATOM 1693 O O . GLN A 1 252 ? -7.846 22.212 30.699 1.00 36.22 216 GLN A O 1
ATOM 1699 N N . ILE A 1 253 ? -7.121 24.203 29.952 1.00 34.72 217 ILE A N 1
ATOM 1700 C CA . ILE A 1 253 ? -5.766 24.026 30.468 1.00 33.17 217 ILE A CA 1
ATOM 1701 C C . ILE A 1 253 ? -5.735 23.588 31.931 1.00 31.97 217 ILE A C 1
ATOM 1702 O O . ILE A 1 253 ? -5.056 22.623 32.283 1.00 30.57 217 ILE A O 1
ATOM 1707 N N . ASP A 1 254 ? -6.470 24.296 32.781 1.00 30.91 218 ASP A N 1
ATOM 1708 C CA . ASP A 1 254 ? -6.491 23.972 34.201 1.00 30.99 218 ASP A CA 1
ATOM 1709 C C . ASP A 1 254 ? -7.196 22.667 34.531 1.00 30.50 218 ASP A C 1
ATOM 1710 O O . ASP A 1 254 ? -6.793 21.964 35.456 1.00 29.52 218 ASP A O 1
ATOM 1715 N N . ARG A 1 255 ? -8.249 22.340 33.789 1.00 29.54 219 ARG A N 1
ATOM 1716 C CA . ARG A 1 255 ? -8.961 21.096 34.047 1.00 31.22 219 ARG A CA 1
ATOM 1717 C C . ARG A 1 255 ? -7.983 19.953 33.806 1.00 29.19 219 ARG A C 1
ATOM 1718 O O . ARG A 1 255 ? -7.911 19.007 34.585 1.00 30.93 219 ARG A O 1
ATOM 1726 N N . GLY A 1 256 ? -7.231 20.054 32.715 1.00 27.42 220 GLY A N 1
ATOM 1727 C CA . GLY A 1 256 ? -6.264 19.022 32.394 1.00 25.64 220 GLY A CA 1
ATOM 1728 C C . GLY A 1 256 ? -5.225 18.909 33.490 1.00 24.65 220 GLY A C 1
ATOM 1729 O O . GLY A 1 256 ? -4.906 17.811 33.943 1.00 21.74 220 GLY A O 1
ATOM 1730 N N . TRP A 1 257 ? -4.701 20.051 33.926 1.00 23.29 221 TRP A N 1
ATOM 1731 C CA . TRP A 1 257 ? -3.687 20.069 34.976 1.00 23.18 221 TRP A CA 1
ATOM 1732 C C . TRP A 1 257 ? -4.193 19.412 36.256 1.00 23.54 221 TRP A C 1
ATOM 1733 O O . TRP A 1 257 ? -3.480 18.627 36.881 1.00 22.41 221 TRP A O 1
ATOM 1744 N N . ASN A 1 258 ? -5.427 19.724 36.644 1.00 23.41 222 ASN A N 1
ATOM 1745 C CA . ASN A 1 258 ? -5.994 19.149 37.855 1.00 22.59 222 ASN A CA 1
ATOM 1746 C C . ASN A 1 258 ? -6.200 17.650 37.694 1.00 21.88 222 ASN A C 1
ATOM 1747 O O . ASN A 1 258 ? -6.001 16.888 38.636 1.00 22.32 222 ASN A O 1
ATOM 1752 N N . HIS A 1 259 ? -6.610 17.236 36.501 1.00 21.56 223 HIS A N 1
ATOM 1753 C CA . HIS A 1 259 ? -6.832 15.819 36.222 1.00 21.05 223 HIS A CA 1
ATOM 1754 C C . HIS A 1 259 ? -5.512 15.049 36.337 1.00 21.50 223 HIS A C 1
ATOM 1755 O O . HIS A 1 259 ? -5.414 14.086 37.091 1.00 20.73 223 HIS A O 1
ATOM 1762 N N . TRP A 1 260 ? -4.499 15.472 35.589 1.00 19.48 224 TRP A N 1
ATOM 1763 C CA . TRP A 1 260 ? -3.213 14.790 35.652 1.00 20.96 224 TRP A CA 1
ATOM 1764 C C . TRP A 1 260 ? -2.595 14.884 37.046 1.00 21.20 224 TRP A C 1
ATOM 1765 O O . TRP A 1 260 ? -1.891 13.971 37.478 1.00 22.33 224 TRP A O 1
ATOM 1776 N N . SER A 1 261 ? -2.866 15.972 37.761 1.00 22.27 225 SER A N 1
ATOM 1777 C CA . SER A 1 261 ? -2.330 16.113 39.106 1.00 22.30 225 SER A CA 1
ATOM 1778 C C . SER A 1 261 ? -2.994 15.085 40.008 1.00 23.68 225 SER A C 1
ATOM 1779 O O . SER A 1 261 ? -2.336 14.443 40.822 1.00 22.63 225 SER A O 1
ATOM 1782 N N . GLN A 1 262 ? -4.304 14.925 39.855 1.00 23.52 226 GLN A N 1
ATOM 1783 C CA . GLN A 1 262 ? -5.043 13.953 40.648 1.00 24.70 226 GLN A CA 1
ATOM 1784 C C . GLN A 1 262 ? -4.531 12.553 40.328 1.00 24.10 226 GLN A C 1
ATOM 1785 O O . GLN A 1 262 ? -4.362 11.724 41.221 1.00 24.90 226 GLN A O 1
ATOM 1791 N N . ARG A 1 263 ? -4.283 12.297 39.049 1.00 25.53 227 ARG A N 1
ATOM 1792 C CA . ARG A 1 263 ? -3.781 10.995 38.629 1.00 25.87 227 ARG A CA 1
ATOM 1793 C C . ARG A 1 263 ? -2.440 10.707 39.304 1.00 25.84 227 ARG A C 1
ATOM 1794 O O . ARG A 1 263 ? -2.131 9.557 39.605 1.00 25.20 227 ARG A O 1
ATOM 1802 N N . LEU A 1 264 ? -1.653 11.751 39.563 1.00 24.54 228 LEU A N 1
ATOM 1803 C CA . LEU A 1 264 ? -0.372 11.575 40.246 1.00 26.24 228 LEU A CA 1
ATOM 1804 C C . LEU A 1 264 ? -0.605 11.133 41.693 1.00 28.45 228 LEU A C 1
ATOM 1805 O O . LEU A 1 264 ? 0.124 10.290 42.217 1.00 27.88 228 LEU A O 1
ATOM 1810 N N . ARG A 1 265 ? -1.610 11.716 42.342 1.00 31.41 229 ARG A N 1
ATOM 1811 C CA . ARG A 1 265 ? -1.913 11.361 43.724 1.00 34.39 229 ARG A CA 1
ATOM 1812 C C . ARG A 1 265 ? -2.391 9.916 43.781 1.00 35.38 229 ARG A C 1
ATOM 1813 O O . ARG A 1 265 ? -2.013 9.158 44.676 1.00 35.06 229 ARG A O 1
ATOM 1821 N N . GLN A 1 266 ? -3.217 9.538 42.812 1.00 37.37 230 GLN A N 1
ATOM 1822 C CA . GLN A 1 266 ? -3.747 8.183 42.742 1.00 38.58 230 GLN A CA 1
ATOM 1823 C C . GLN A 1 266 ? -2.614 7.163 42.639 1.00 38.70 230 GLN A C 1
ATOM 1824 O O . GLN A 1 266 ? -2.687 6.083 43.224 1.00 39.48 230 GLN A O 1
ATOM 1830 N N . ALA A 1 267 ? -1.564 7.515 41.903 1.00 37.59 231 ALA A N 1
ATOM 1831 C CA . ALA A 1 267 ? -0.421 6.623 41.718 1.00 37.47 231 ALA A CA 1
ATOM 1832 C C . ALA A 1 267 ? 0.601 6.737 42.844 1.00 37.06 231 ALA A C 1
ATOM 1833 O O . ALA A 1 267 ? 1.589 6.005 42.867 1.00 37.19 231 ALA A O 1
ATOM 1835 N N . GLY A 1 268 ? 0.363 7.653 43.775 1.00 36.92 232 GLY A N 1
ATOM 1836 C CA . GLY A 1 268 ? 1.285 7.835 44.881 1.00 37.57 232 GLY A CA 1
ATOM 1837 C C . GLY A 1 268 ? 2.607 8.440 44.445 1.00 39.41 232 GLY A C 1
ATOM 1838 O O . GLY A 1 268 ? 3.632 8.253 45.101 1.00 38.86 232 GLY A O 1
ATOM 1839 N N . LEU A 1 269 ? 2.585 9.168 43.334 1.00 40.37 233 LEU A N 1
ATOM 1840 C CA . LEU A 1 269 ? 3.788 9.805 42.813 1.00 42.44 233 LEU A CA 1
ATOM 1841 C C . LEU A 1 269 ? 3.915 11.236 43.317 1.00 45.34 233 LEU A C 1
ATOM 1842 O O . LEU A 1 269 ? 4.535 12.077 42.669 1.00 45.44 233 LEU A O 1
ATOM 1847 N N . ALA A 1 270 ? 3.328 11.503 44.481 1.00 48.73 234 ALA A N 1
ATOM 1848 C CA . ALA A 1 270 ? 3.365 12.833 45.084 1.00 50.39 234 ALA A CA 1
ATOM 1849 C C . ALA A 1 270 ? 2.517 13.788 44.262 1.00 51.42 234 ALA A C 1
ATOM 1850 O O . ALA A 1 270 ? 1.832 13.297 43.342 1.00 52.22 234 ALA A O 1
#

Nearest PDB structures (foldseek):
  2z7b-assembly1_A  TM=1.004E+00  e=5.131E-44  Mesorhizobium japonicum MAFF 303099
  1e4c-assembly1_P  TM=8.715E-01  e=1.164E-12  Escherichia coli
  1e49-assembly1_P  TM=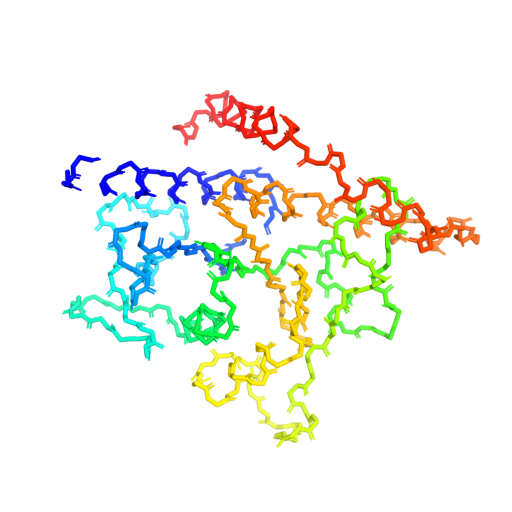8.770E-01  e=2.262E-12  Escherichia coli
  1dzz-assembly1_P  TM=8.688E-01  e=1.813E-12  Escherichia coli
  1e47-assembly1_P  TM=8.724E-01  e=6.134E-12  Escherichia coli

Radius of gyration: 17.28 Å; Cα contacts (8 Å, |Δi|>4): 411; chains: 1; bounding box: 40×35×45 Å